Protein AF-A0A0Q7XAL4-F1 (afdb_monomer)

Nearest PDB structures (foldseek):
  3hg0-assembly1_A  TM=3.261E-01  e=3.995E+00  Lactococcus phage TP901-1
  4nox-assembly1_A  TM=1.633E-01  e=7.622E-01  Thermochaetoides thermophila DSM 1495
  3bga-assembly1_B  TM=1.755E-01  e=1.447E+00  Bacteroides thetaiotaomicron VPI-5482

Radius of gyration: 24.72 Å; Cα contacts (8 Å, |Δi|>4): 646; chains: 1; bounding box: 92×47×71 Å

Structure (mmCIF, N/CA/C/O backbone):
data_AF-A0A0Q7XAL4-F1
#
_entry.id   AF-A0A0Q7XAL4-F1
#
loop_
_atom_site.group_PDB
_atom_site.id
_atom_site.type_symbol
_atom_site.label_atom_id
_atom_site.label_alt_id
_atom_site.label_comp_id
_atom_site.label_asym_id
_atom_site.label_entity_id
_atom_site.label_seq_id
_atom_site.pdbx_PDB_ins_code
_atom_site.Cartn_x
_atom_site.Cartn_y
_atom_site.Cartn_z
_atom_site.occupancy
_atom_site.B_iso_or_equiv
_atom_site.auth_seq_id
_atom_site.auth_comp_id
_atom_site.auth_asym_id
_atom_site.auth_atom_id
_atom_site.pdbx_PDB_model_num
ATOM 1 N N . MET A 1 1 ? 72.149 -26.788 48.430 1.00 43.62 1 MET A N 1
ATOM 2 C CA . MET A 1 1 ? 71.610 -26.005 47.298 1.00 43.62 1 MET A CA 1
ATOM 3 C C . MET A 1 1 ? 70.826 -26.935 46.378 1.00 43.62 1 MET A C 1
ATOM 5 O O . MET A 1 1 ? 71.451 -27.643 45.603 1.00 43.62 1 MET A O 1
ATOM 9 N N . LYS A 1 2 ? 69.497 -27.007 46.534 1.00 36.81 2 LYS A N 1
ATOM 10 C CA . LYS A 1 2 ? 68.484 -27.277 45.489 1.00 36.81 2 LYS A CA 1
ATOM 11 C C . LYS A 1 2 ? 67.107 -27.397 46.156 1.00 36.81 2 LYS A C 1
ATOM 13 O O . LYS A 1 2 ? 66.972 -28.029 47.197 1.00 36.81 2 LYS A O 1
ATOM 18 N N . LEU A 1 3 ? 66.167 -26.661 45.575 1.00 36.72 3 LEU A N 1
ATOM 19 C CA . LEU A 1 3 ? 64.881 -26.218 46.106 1.00 36.72 3 LEU A CA 1
ATOM 20 C C . LEU A 1 3 ? 63.870 -27.356 46.308 1.00 36.72 3 LEU A C 1
ATOM 22 O O . LEU A 1 3 ? 63.653 -28.165 45.406 1.00 36.72 3 LEU A O 1
ATOM 26 N N . GLN A 1 4 ? 63.169 -27.313 47.443 1.00 38.47 4 GLN A N 1
ATOM 27 C CA . GLN A 1 4 ? 61.858 -27.936 47.631 1.00 38.47 4 GLN A CA 1
ATOM 28 C C . GLN A 1 4 ? 60.815 -27.146 46.823 1.00 38.47 4 GLN A C 1
ATOM 30 O O . GLN A 1 4 ? 60.719 -25.930 46.966 1.00 38.47 4 GLN A O 1
ATOM 35 N N . HIS A 1 5 ? 60.058 -27.831 45.964 1.00 39.53 5 HIS A N 1
ATOM 36 C CA . HIS A 1 5 ? 58.900 -27.260 45.276 1.00 39.53 5 HIS A CA 1
ATOM 37 C C . HIS A 1 5 ? 57.643 -27.582 46.084 1.00 39.53 5 HIS A C 1
ATOM 39 O O . HIS A 1 5 ? 57.147 -28.707 46.068 1.00 39.53 5 HIS A O 1
ATOM 45 N N . THR A 1 6 ? 57.150 -26.584 46.807 1.00 41.28 6 THR A N 1
ATOM 46 C CA . THR A 1 6 ? 55.853 -26.599 47.482 1.00 41.28 6 THR A CA 1
ATOM 47 C C . THR A 1 6 ? 54.778 -26.262 46.449 1.00 41.28 6 THR A C 1
ATOM 49 O O . THR A 1 6 ? 54.776 -25.166 45.891 1.00 41.28 6 THR A O 1
ATOM 52 N N . ALA A 1 7 ? 53.878 -27.201 46.164 1.00 38.31 7 ALA A N 1
ATOM 53 C CA . ALA A 1 7 ? 52.707 -26.952 45.331 1.00 38.31 7 ALA A CA 1
ATOM 54 C C . ALA A 1 7 ? 51.665 -26.163 46.142 1.00 38.31 7 ALA A C 1
ATOM 56 O O . ALA A 1 7 ? 51.159 -26.651 47.151 1.00 38.31 7 ALA A O 1
ATOM 57 N N . ILE A 1 8 ? 51.365 -24.937 45.713 1.00 39.50 8 ILE A N 1
ATOM 58 C CA . ILE A 1 8 ? 50.277 -24.114 46.252 1.00 39.50 8 ILE A CA 1
ATOM 59 C C . ILE A 1 8 ? 49.021 -24.431 45.437 1.00 39.50 8 ILE A C 1
ATOM 61 O O . ILE A 1 8 ? 48.963 -24.148 44.241 1.00 39.50 8 ILE A O 1
ATOM 65 N N . ALA A 1 9 ? 48.023 -25.035 46.082 1.00 35.62 9 ALA A N 1
ATOM 66 C CA . ALA A 1 9 ? 46.691 -25.212 45.519 1.00 35.62 9 ALA A CA 1
ATOM 67 C C . ALA A 1 9 ? 45.944 -23.870 45.563 1.00 35.62 9 ALA A C 1
ATOM 69 O O . ALA A 1 9 ? 45.677 -23.331 46.637 1.00 35.62 9 ALA A O 1
ATOM 70 N N . LEU A 1 10 ? 45.630 -23.321 44.389 1.00 33.94 10 LEU A N 1
ATOM 71 C CA . LEU A 1 10 ? 44.845 -22.100 44.234 1.00 33.94 10 LEU A CA 1
ATOM 72 C C . LEU A 1 10 ? 43.353 -22.474 44.251 1.00 33.94 10 LEU A C 1
ATOM 74 O O . LEU A 1 10 ? 42.848 -23.081 43.308 1.00 33.94 10 LEU A O 1
ATOM 78 N N . ALA A 1 11 ? 42.651 -22.144 45.334 1.00 37.81 11 ALA A N 1
ATOM 79 C CA . ALA A 1 11 ? 41.200 -22.280 45.413 1.00 37.81 11 ALA A CA 1
ATOM 80 C C . ALA A 1 11 ? 40.533 -21.133 44.632 1.00 37.81 11 ALA A C 1
ATOM 82 O O . ALA A 1 11 ? 40.596 -19.974 45.037 1.00 37.81 11 ALA A O 1
ATOM 83 N N . LEU A 1 12 ? 39.904 -21.458 43.501 1.00 36.62 12 LEU A N 1
ATOM 84 C CA . LEU A 1 12 ? 39.040 -20.552 42.742 1.00 36.62 12 LEU A CA 1
ATOM 85 C C . LEU A 1 12 ? 37.664 -20.480 43.424 1.00 36.62 12 LEU A C 1
ATOM 87 O O . LEU A 1 12 ? 36.881 -21.424 43.342 1.00 36.62 12 LEU A O 1
ATOM 91 N N . LEU A 1 13 ? 37.359 -19.361 44.091 1.00 39.84 13 LEU A N 1
ATOM 92 C CA . LEU A 1 13 ? 35.984 -19.015 44.459 1.00 39.84 13 LEU A CA 1
ATOM 93 C C . LEU A 1 13 ? 35.246 -18.534 43.201 1.00 39.84 13 LEU A C 1
ATOM 95 O O . LEU A 1 13 ? 35.499 -17.436 42.709 1.00 39.84 13 LEU A O 1
ATOM 99 N N . ALA A 1 14 ? 34.318 -19.342 42.694 1.00 42.97 14 ALA A N 1
ATOM 100 C CA . ALA A 1 14 ? 33.340 -18.903 41.706 1.00 42.97 14 ALA A CA 1
ATOM 101 C C . ALA A 1 14 ? 32.214 -18.141 42.425 1.00 42.97 14 ALA A C 1
ATOM 103 O O . ALA A 1 14 ? 31.396 -18.738 43.122 1.00 42.97 14 ALA A O 1
ATOM 104 N N . ALA A 1 15 ? 32.181 -16.816 42.279 1.00 43.00 15 ALA A N 1
ATOM 105 C CA . ALA A 1 15 ? 31.042 -16.007 42.693 1.00 43.00 15 ALA A CA 1
ATOM 106 C C . ALA A 1 15 ? 29.930 -16.138 41.641 1.00 43.00 15 ALA A C 1
ATOM 108 O O . ALA A 1 15 ? 30.079 -15.695 40.503 1.00 43.00 15 ALA A O 1
ATOM 109 N N . SER A 1 16 ? 28.816 -16.766 42.011 1.00 43.38 16 SER A N 1
ATOM 110 C CA . SER A 1 16 ? 27.605 -16.825 41.196 1.00 43.38 16 SER A CA 1
ATOM 111 C C . SER A 1 16 ? 26.916 -15.455 41.188 1.00 43.38 16 SER A C 1
ATOM 113 O O . SER A 1 16 ? 26.238 -15.100 42.152 1.00 43.38 16 SER A O 1
ATOM 115 N N . LEU A 1 17 ? 27.072 -14.681 40.110 1.00 37.38 17 LEU A N 1
ATOM 116 C CA . LEU A 1 17 ? 26.190 -13.545 39.838 1.00 37.38 17 LEU A CA 1
ATOM 117 C C . LEU A 1 17 ? 24.841 -14.078 39.342 1.00 37.38 17 LEU A C 1
ATOM 119 O O . LEU A 1 17 ? 24.715 -14.525 38.204 1.00 37.38 17 LEU A O 1
ATOM 123 N N . GLN A 1 18 ? 23.825 -14.020 40.200 1.00 40.66 18 GLN A N 1
ATOM 124 C CA . GLN A 1 18 ? 22.433 -14.120 39.776 1.00 40.66 18 GLN A CA 1
ATOM 125 C C . GLN A 1 18 ? 22.049 -12.811 39.082 1.00 40.66 18 GLN A C 1
ATOM 127 O O . GLN A 1 18 ? 21.708 -11.825 39.736 1.00 40.66 18 GLN A O 1
ATOM 132 N N . VAL A 1 19 ? 22.124 -12.797 37.752 1.00 38.09 19 VAL A N 1
ATOM 133 C CA . VAL A 1 19 ? 21.500 -11.751 36.936 1.00 38.09 19 VAL A CA 1
ATOM 134 C C . VAL A 1 19 ? 19.991 -11.941 37.057 1.00 38.09 19 VAL A C 1
ATOM 136 O O . VAL A 1 19 ? 19.419 -12.839 36.445 1.00 38.09 19 VAL A O 1
ATOM 139 N N . HIS A 1 20 ? 19.353 -11.134 37.901 1.00 40.56 20 HIS A N 1
ATOM 140 C CA . HIS A 1 20 ? 17.908 -10.971 37.860 1.00 40.56 20 HIS A CA 1
ATOM 141 C C . HIS A 1 20 ? 17.599 -10.187 36.586 1.00 40.56 20 HIS A C 1
ATOM 143 O O . HIS A 1 20 ? 18.008 -9.033 36.457 1.00 40.56 20 HIS A O 1
ATOM 149 N N . ALA A 1 21 ? 16.940 -10.838 35.628 1.00 41.12 21 ALA A N 1
ATOM 150 C CA . ALA A 1 21 ? 16.338 -10.151 34.500 1.00 41.12 21 ALA A CA 1
ATOM 151 C C . ALA A 1 21 ? 15.310 -9.164 35.066 1.00 41.12 21 ALA A C 1
ATOM 153 O O . ALA A 1 21 ? 14.296 -9.569 35.630 1.00 41.12 21 ALA A O 1
ATOM 154 N N . HIS A 1 22 ? 15.625 -7.876 34.986 1.00 36.59 22 HIS A N 1
ATOM 155 C CA . HIS A 1 22 ? 14.639 -6.824 35.146 1.00 36.59 22 HIS A CA 1
ATOM 156 C C . HIS A 1 22 ? 13.775 -6.890 33.881 1.00 36.59 22 HIS A C 1
ATOM 158 O O . HIS A 1 22 ? 14.204 -6.469 32.809 1.00 36.59 22 HIS A O 1
ATOM 164 N N . GLU A 1 23 ? 12.604 -7.520 33.977 1.00 45.66 23 GLU A N 1
ATOM 165 C CA . GLU A 1 23 ? 11.508 -7.210 33.064 1.00 45.66 23 GLU A CA 1
ATOM 166 C C . GLU A 1 23 ? 11.167 -5.744 33.329 1.00 45.66 23 GLU A C 1
ATOM 168 O O . GLU A 1 23 ? 10.576 -5.400 34.355 1.00 45.66 23 GLU A O 1
ATOM 173 N N . ASP A 1 24 ? 11.645 -4.857 32.460 1.00 42.69 24 ASP A N 1
ATOM 174 C CA . ASP A 1 24 ? 11.152 -3.492 32.411 1.00 42.69 24 ASP A CA 1
ATOM 175 C C . ASP A 1 24 ? 9.681 -3.569 31.986 1.00 42.69 24 ASP A C 1
ATOM 177 O O . ASP A 1 24 ? 9.349 -3.661 30.805 1.00 42.69 24 ASP A O 1
ATOM 181 N N . ASP A 1 25 ? 8.799 -3.586 32.986 1.00 40.88 25 ASP A N 1
ATOM 182 C CA . ASP A 1 25 ? 7.367 -3.319 32.873 1.00 40.88 25 ASP A CA 1
ATOM 183 C C . ASP A 1 25 ? 7.195 -1.864 32.380 1.00 40.88 2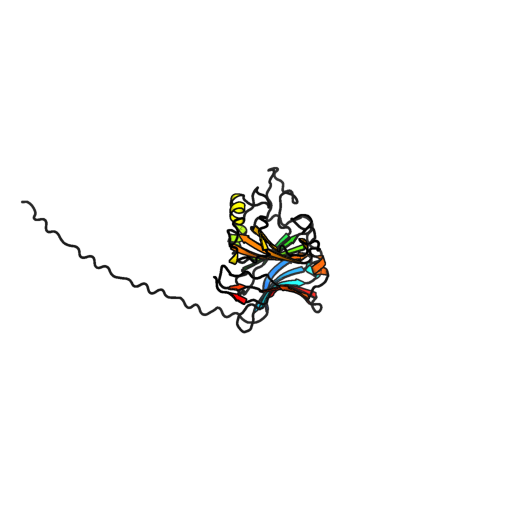5 ASP A C 1
ATOM 185 O O . ASP A 1 25 ? 6.843 -0.946 33.129 1.00 40.88 25 ASP A O 1
ATOM 189 N N . GLU A 1 26 ? 7.496 -1.607 31.102 1.00 42.47 26 GLU A N 1
ATOM 190 C CA . GLU A 1 26 ? 7.075 -0.374 30.449 1.00 42.47 26 GLU A CA 1
ATOM 191 C C . GLU A 1 26 ? 5.547 -0.348 30.478 1.00 42.47 26 GLU A C 1
ATOM 193 O O . GLU A 1 26 ? 4.860 -1.131 29.816 1.00 42.47 26 GLU A O 1
ATOM 198 N N . ALA A 1 27 ? 4.997 0.562 31.286 1.00 45.28 27 ALA A N 1
ATOM 199 C CA . ALA A 1 27 ? 3.565 0.793 31.329 1.00 45.28 27 ALA A CA 1
ATOM 200 C C . ALA A 1 27 ? 3.044 0.989 29.891 1.00 45.28 27 ALA A C 1
ATOM 202 O O . ALA A 1 27 ? 3.627 1.778 29.142 1.00 45.28 27 ALA A O 1
ATOM 203 N N . PRO A 1 28 ? 1.943 0.320 29.494 1.00 58.25 28 PRO A N 1
ATOM 204 C CA . PRO A 1 28 ? 1.467 0.365 28.119 1.00 58.25 28 PRO A CA 1
ATOM 205 C C . PRO A 1 28 ? 1.271 1.816 27.678 1.00 58.25 28 PRO A C 1
ATOM 207 O O . PRO A 1 28 ? 0.599 2.593 28.368 1.00 58.25 28 PRO A O 1
ATOM 210 N N . VAL A 1 29 ? 1.862 2.174 26.532 1.00 66.19 29 VAL A N 1
ATOM 211 C CA . VAL A 1 29 ? 1.775 3.519 25.951 1.00 66.19 29 VAL A CA 1
ATOM 212 C C . VAL A 1 29 ? 0.304 3.928 25.868 1.00 66.19 29 VAL A C 1
ATOM 214 O O . VAL A 1 29 ? -0.498 3.339 25.142 1.00 66.19 29 VAL A O 1
ATOM 217 N N . LYS A 1 30 ? -0.082 4.942 26.651 1.00 75.00 30 LYS A N 1
ATOM 218 C CA . LYS A 1 30 ? -1.459 5.447 26.673 1.00 75.00 30 LYS A CA 1
ATOM 219 C C . LYS A 1 30 ? -1.659 6.456 25.550 1.00 75.00 30 LYS A C 1
ATOM 221 O O . LYS A 1 30 ? -1.318 7.630 25.680 1.00 75.00 30 LYS A O 1
ATOM 226 N N . TYR A 1 31 ? -2.270 6.010 24.462 1.00 80.62 31 TYR A N 1
ATOM 227 C CA . TYR A 1 31 ? -2.644 6.882 23.354 1.00 80.62 31 TYR A CA 1
ATOM 228 C C . TYR A 1 31 ? -3.878 7.730 23.681 1.00 80.62 31 TYR A C 1
ATOM 230 O O . TYR A 1 31 ? -4.866 7.239 24.231 1.00 80.62 31 TYR A O 1
ATOM 238 N N . LYS A 1 32 ? -3.851 9.017 23.308 1.00 83.38 32 LYS A N 1
ATOM 239 C CA . LYS A 1 32 ? -5.019 9.898 23.458 1.00 83.38 32 LYS A CA 1
ATOM 240 C C . LYS A 1 32 ? -6.115 9.494 22.449 1.00 83.38 32 LYS A C 1
ATOM 242 O O . LYS A 1 32 ? -5.811 9.502 21.256 1.00 83.38 32 LYS A O 1
ATOM 247 N N . PRO A 1 33 ? -7.376 9.282 22.864 1.00 91.38 33 PRO A N 1
ATOM 248 C CA . PRO A 1 33 ? -8.473 8.888 21.970 1.00 91.38 33 PRO A CA 1
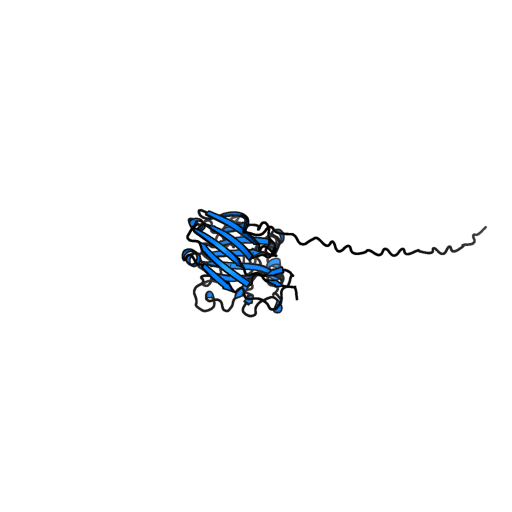ATOM 249 C C . PRO A 1 33 ? -8.850 9.937 20.914 1.00 91.38 33 PRO A C 1
ATOM 251 O O . PRO A 1 33 ? -8.672 11.140 21.122 1.00 91.38 33 PRO A O 1
ATOM 254 N N . GLY A 1 34 ? -9.453 9.490 19.814 1.00 93.75 34 GLY A N 1
ATOM 255 C CA . GLY A 1 34 ? -9.961 10.320 18.721 1.00 93.75 34 GLY A CA 1
ATOM 256 C C . GLY A 1 34 ? -9.123 10.233 17.446 1.00 93.75 34 GLY A C 1
ATOM 257 O O . GLY A 1 34 ? -8.241 9.386 17.325 1.00 93.75 34 GLY A O 1
ATOM 258 N N . MET A 1 35 ? -9.434 11.113 16.491 1.00 95.25 35 MET A N 1
ATOM 259 C CA . MET A 1 35 ? -8.717 11.209 15.219 1.00 95.25 35 MET A CA 1
ATOM 260 C C . MET A 1 35 ? -7.372 11.914 15.402 1.00 95.25 35 MET A C 1
ATOM 262 O O . MET A 1 35 ? -7.292 12.930 16.101 1.00 95.25 35 MET A O 1
ATOM 266 N N . ARG A 1 36 ? -6.324 11.378 14.784 1.00 95.38 36 ARG A N 1
ATOM 267 C CA . ARG A 1 36 ? -4.967 11.922 14.763 1.00 95.38 36 ARG A CA 1
ATOM 268 C C . ARG A 1 36 ? -4.433 11.858 13.347 1.00 95.38 36 ARG A C 1
ATOM 270 O O . ARG A 1 36 ? -4.708 10.887 12.653 1.00 95.38 36 ARG A O 1
ATOM 277 N N . TYR A 1 37 ? -3.695 12.882 12.953 1.00 96.56 37 TYR A N 1
ATOM 278 C CA . TYR A 1 37 ? -3.126 12.993 11.620 1.00 96.56 37 TYR A CA 1
ATOM 279 C C . TYR A 1 37 ? -1.609 12.924 11.720 1.00 96.56 37 TYR A C 1
ATOM 281 O O . TYR A 1 37 ? -1.031 13.564 12.598 1.00 96.56 37 TYR A O 1
ATOM 289 N N . GLY A 1 38 ? -1.012 12.140 10.829 1.00 96.25 38 GLY A N 1
ATOM 290 C CA . GLY A 1 38 ? 0.425 12.068 10.616 1.00 96.25 38 GLY A CA 1
ATOM 291 C C . GLY A 1 38 ? 0.833 12.880 9.390 1.00 96.25 38 GLY A C 1
ATOM 292 O O . GLY A 1 38 ? 0.303 13.967 9.133 1.00 96.25 38 GLY A O 1
ATOM 293 N N . ASP A 1 39 ? 1.763 12.331 8.617 1.00 97.88 39 ASP A N 1
ATOM 294 C CA . ASP A 1 39 ? 2.337 13.020 7.467 1.00 97.88 39 ASP A CA 1
ATOM 295 C C . ASP A 1 39 ? 1.327 13.286 6.354 1.00 97.88 39 ASP A C 1
ATOM 297 O O . ASP A 1 39 ? 0.286 12.637 6.220 1.00 97.88 39 ASP A O 1
ATOM 301 N N . SER A 1 40 ? 1.662 14.264 5.514 1.00 98.56 40 SER A N 1
ATOM 302 C CA . SER A 1 40 ? 0.899 14.595 4.316 1.00 98.56 40 SER A CA 1
ATOM 303 C C . SER A 1 40 ? 1.810 14.807 3.118 1.00 98.56 40 SER A C 1
ATOM 305 O O . SER A 1 40 ? 2.893 15.372 3.256 1.00 98.56 40 SER A O 1
ATOM 307 N N . ALA A 1 41 ? 1.338 14.440 1.929 1.00 98.56 41 ALA A N 1
ATOM 308 C CA . ALA A 1 41 ? 2.036 14.742 0.685 1.00 98.56 41 ALA A CA 1
ATOM 309 C C . ALA A 1 41 ? 1.068 15.029 -0.465 1.00 98.56 41 ALA A C 1
ATOM 311 O O . ALA A 1 41 ? -0.013 14.445 -0.560 1.00 98.56 41 ALA A O 1
ATOM 312 N N . SER A 1 42 ? 1.474 15.946 -1.343 1.00 98.38 42 SER A N 1
ATOM 313 C CA . SER A 1 42 ? 0.665 16.384 -2.479 1.00 98.38 42 SER A CA 1
ATOM 314 C C . SER A 1 42 ? 0.678 15.374 -3.625 1.00 98.38 42 SER A C 1
ATOM 316 O O . SER A 1 42 ? 1.725 14.808 -3.965 1.00 98.38 42 SER A O 1
ATOM 318 N N . MET A 1 43 ? -0.485 15.223 -4.252 1.00 97.94 43 MET A N 1
ATOM 319 C CA . MET A 1 43 ? -0.696 14.537 -5.523 1.00 97.94 43 MET A CA 1
ATOM 320 C C . MET A 1 43 ? -1.974 15.096 -6.161 1.00 97.94 43 MET A C 1
ATOM 322 O O . MET A 1 43 ? -2.923 15.439 -5.449 1.00 97.94 43 MET A O 1
ATOM 326 N N . GLY A 1 44 ? -1.982 15.245 -7.486 1.00 98.00 44 GLY A N 1
ATOM 327 C CA . GLY A 1 44 ? -3.069 15.933 -8.176 1.00 98.00 44 GLY A CA 1
ATOM 328 C C . GLY A 1 44 ? -3.261 17.370 -7.678 1.00 98.00 44 GLY A C 1
ATOM 329 O O . GLY A 1 44 ? -2.306 18.042 -7.281 1.00 98.00 44 GLY A O 1
ATOM 330 N N . ASN A 1 45 ? -4.511 17.828 -7.623 1.00 98.56 45 ASN A N 1
ATOM 331 C CA . ASN A 1 45 ? -4.887 19.131 -7.059 1.00 98.56 45 ASN A CA 1
ATOM 332 C C . ASN A 1 45 ? -5.134 19.082 -5.539 1.00 98.56 45 ASN A C 1
ATOM 334 O O . ASN A 1 45 ? -5.860 19.916 -4.988 1.00 98.56 45 ASN A O 1
ATOM 338 N N . GLY A 1 46 ? -4.592 18.086 -4.842 1.00 98.31 46 GLY A N 1
ATOM 339 C CA . GLY A 1 46 ? -4.818 17.899 -3.418 1.00 98.31 46 GLY A CA 1
ATOM 340 C C . GLY A 1 46 ? -3.631 17.259 -2.715 1.00 98.31 46 GLY A C 1
ATOM 341 O O . GLY A 1 46 ? -2.472 17.429 -3.099 1.00 98.31 46 GLY A O 1
ATOM 342 N N . ARG A 1 47 ? -3.925 16.573 -1.615 1.00 98.62 47 ARG A N 1
ATOM 343 C CA . ARG A 1 47 ? -2.941 15.839 -0.823 1.00 98.62 47 ARG A CA 1
ATOM 344 C C . ARG A 1 47 ? -3.590 14.658 -0.129 1.00 98.62 47 ARG A C 1
ATOM 346 O O . ARG A 1 47 ? -4.780 14.706 0.187 1.00 98.62 47 ARG A O 1
ATOM 353 N N . PHE A 1 48 ? -2.776 13.650 0.131 1.00 98.88 48 PHE A N 1
ATOM 354 C CA . PHE A 1 48 ? -3.083 12.588 1.073 1.00 98.88 48 PHE A CA 1
ATOM 355 C C . PHE A 1 48 ? -2.536 12.967 2.442 1.00 98.88 48 PHE A C 1
ATOM 357 O O . PHE A 1 48 ? -1.435 13.514 2.532 1.00 98.88 48 PHE A O 1
ATOM 364 N N . THR A 1 49 ? -3.291 12.656 3.489 1.00 98.75 49 THR A N 1
ATOM 365 C CA . THR A 1 49 ? -2.891 12.828 4.885 1.00 98.75 49 THR A CA 1
ATOM 366 C C . THR A 1 49 ? -3.105 11.507 5.613 1.00 98.75 49 THR A C 1
ATOM 368 O O . THR A 1 49 ? -4.231 11.011 5.678 1.00 98.75 49 THR A O 1
ATOM 371 N N . ALA A 1 50 ? -2.036 10.930 6.160 1.00 98.62 50 ALA A N 1
ATOM 372 C CA . ALA A 1 50 ? -2.122 9.733 6.986 1.00 98.62 50 ALA A CA 1
ATOM 373 C C . ALA A 1 50 ? -2.899 10.031 8.274 1.00 98.62 50 ALA A C 1
ATOM 375 O O . ALA A 1 50 ? -2.766 11.111 8.856 1.00 98.62 50 ALA A O 1
ATOM 376 N N . TYR A 1 51 ? -3.705 9.082 8.743 1.00 98.00 51 TYR A N 1
ATOM 377 C CA . TYR A 1 51 ? -4.449 9.234 9.986 1.00 98.00 51 TYR A CA 1
ATOM 378 C C . TYR A 1 51 ? -4.574 7.930 10.771 1.00 98.00 51 TYR A C 1
ATOM 380 O O . TYR A 1 51 ? -4.597 6.829 10.219 1.00 98.00 51 TYR A O 1
ATOM 388 N N . THR A 1 52 ? -4.757 8.098 12.077 1.00 97.75 52 THR A N 1
ATOM 389 C CA . THR A 1 52 ? -5.099 7.045 13.028 1.00 97.75 52 THR A CA 1
ATOM 390 C C . THR A 1 52 ? -6.308 7.497 13.840 1.00 97.75 52 THR A C 1
ATOM 392 O O . THR A 1 52 ? -6.311 8.575 14.439 1.00 97.75 52 THR A O 1
ATOM 395 N N . LYS A 1 53 ? -7.336 6.655 13.929 1.00 97.06 53 LYS A N 1
ATOM 396 C CA . LYS A 1 53 ? -8.448 6.817 14.867 1.00 97.06 53 LYS A CA 1
ATOM 397 C C . LYS A 1 53 ? -8.273 5.850 16.028 1.00 97.06 53 LYS A C 1
ATOM 399 O O . LYS A 1 53 ? -8.180 4.641 15.824 1.00 97.06 53 LYS A O 1
ATOM 404 N N . ILE A 1 54 ? -8.258 6.378 17.248 1.00 95.81 54 ILE A N 1
ATOM 405 C CA . ILE A 1 54 ? -7.980 5.603 18.462 1.00 95.81 54 ILE A CA 1
ATOM 406 C C . ILE A 1 54 ? -9.196 5.628 19.387 1.00 95.81 54 ILE A C 1
ATOM 408 O O . ILE A 1 54 ? -9.734 6.693 19.695 1.00 95.81 54 ILE A O 1
ATOM 412 N N . SER A 1 55 ? -9.616 4.456 19.856 1.00 93.50 55 SER A N 1
ATOM 413 C CA . SER A 1 55 ? -10.716 4.322 20.817 1.00 93.50 55 SER A CA 1
ATOM 414 C C . SER A 1 55 ? -10.356 4.899 22.198 1.00 93.50 55 SER A C 1
ATOM 416 O O . SER A 1 55 ? -9.175 5.026 22.535 1.00 93.50 55 SER A O 1
ATOM 418 N N . PRO A 1 56 ? -11.343 5.149 23.083 1.00 92.19 56 PRO A N 1
ATOM 419 C CA . PRO A 1 56 ? -11.098 5.500 24.486 1.00 92.19 56 PRO A CA 1
ATOM 420 C C . PRO A 1 56 ? -10.182 4.532 25.250 1.00 92.19 56 PRO A C 1
ATOM 422 O O . PRO A 1 56 ? -9.545 4.927 26.221 1.00 92.19 56 PRO A O 1
ATOM 425 N N . LYS A 1 57 ? -10.111 3.269 24.810 1.00 89.25 57 LYS A N 1
ATOM 426 C CA . LYS A 1 57 ? -9.294 2.208 25.417 1.00 89.25 57 LYS A CA 1
ATOM 427 C C . LYS A 1 57 ? -7.899 2.074 24.786 1.00 89.25 57 LYS A C 1
ATOM 429 O O . LYS A 1 57 ? -7.203 1.113 25.085 1.00 89.25 57 LYS A O 1
ATOM 434 N N . GLY A 1 58 ? -7.501 2.979 23.887 1.00 89.69 58 GLY A N 1
ATOM 435 C CA . GLY A 1 58 ? -6.189 2.945 23.225 1.00 89.69 58 GLY A CA 1
ATOM 436 C C . GLY A 1 58 ? -6.076 1.967 22.047 1.00 89.69 58 GLY A C 1
ATOM 437 O O . GLY A 1 58 ? -5.027 1.898 21.419 1.00 89.69 58 GLY A O 1
ATOM 438 N N . LYS A 1 59 ? -7.147 1.235 21.709 1.00 92.25 59 LYS A N 1
ATOM 439 C CA . LYS A 1 59 ? -7.203 0.336 20.543 1.00 92.25 59 LYS A CA 1
ATOM 440 C C . LYS A 1 59 ? -7.317 1.133 19.225 1.00 92.25 59 LYS A C 1
ATOM 442 O O . LYS A 1 59 ? -8.127 2.070 19.209 1.00 92.25 59 LYS A O 1
ATOM 447 N N . PRO A 1 60 ? -6.614 0.746 18.136 1.00 95.38 60 PRO A N 1
ATOM 448 C CA . PRO A 1 60 ? -6.857 1.291 16.798 1.00 95.38 60 PRO A CA 1
ATOM 449 C C . PRO A 1 60 ? -8.270 0.953 16.308 1.00 95.38 60 PRO A C 1
ATOM 451 O O . PRO A 1 60 ? -8.685 -0.206 16.303 1.00 95.38 60 PRO A O 1
ATOM 454 N N . GLU A 1 61 ? -9.019 1.972 15.899 1.00 96.19 61 GLU A N 1
ATOM 455 C CA . GLU A 1 61 ? -10.326 1.822 15.248 1.00 96.19 61 GLU A CA 1
ATOM 456 C C . GLU A 1 61 ? -10.215 1.918 13.728 1.00 96.19 61 GLU A C 1
ATOM 458 O O . GLU A 1 61 ? -10.889 1.164 13.031 1.00 96.19 61 GLU A O 1
ATOM 463 N N . ALA A 1 62 ? -9.367 2.825 13.235 1.00 97.69 62 ALA A N 1
ATOM 464 C CA . ALA A 1 62 ? -9.084 3.000 11.817 1.00 97.69 62 ALA A CA 1
ATOM 465 C C . ALA A 1 62 ? -7.648 3.500 11.620 1.00 97.69 62 ALA A C 1
ATOM 467 O O . ALA A 1 62 ? -7.191 4.346 12.391 1.00 97.69 62 ALA A O 1
ATOM 468 N N . ILE A 1 63 ? -6.957 3.001 10.598 1.00 98.50 63 ILE A N 1
ATOM 469 C CA . ILE A 1 63 ? -5.633 3.479 10.170 1.00 98.50 63 ILE A CA 1
ATOM 470 C C . ILE A 1 63 ? -5.665 3.584 8.654 1.00 98.50 63 ILE A C 1
ATOM 472 O O . ILE A 1 63 ? -6.038 2.622 7.983 1.00 98.50 63 ILE A O 1
ATOM 476 N N . GLY A 1 64 ? -5.344 4.755 8.114 1.00 98.38 64 GLY A N 1
ATOM 477 C CA . GLY A 1 64 ? -5.619 5.037 6.712 1.00 98.38 64 GLY A CA 1
ATOM 478 C C . GLY A 1 64 ? -5.098 6.371 6.223 1.00 98.38 64 GLY A C 1
ATOM 479 O O . GLY A 1 64 ? -4.300 7.035 6.882 1.00 98.38 64 GLY A O 1
ATOM 480 N N . VAL A 1 65 ? -5.599 6.773 5.062 1.00 98.75 65 VAL A N 1
ATOM 481 C CA . VAL A 1 65 ? -5.349 8.081 4.462 1.00 98.75 65 VAL A CA 1
ATOM 482 C C . VAL A 1 65 ? -6.652 8.805 4.188 1.00 98.75 65 VAL A C 1
ATOM 484 O O . VAL A 1 65 ? -7.635 8.208 3.752 1.00 98.75 65 VAL A O 1
ATOM 487 N N . GLU A 1 66 ? -6.654 10.104 4.462 1.00 98.75 66 GLU A N 1
ATOM 488 C CA . GLU A 1 66 ? -7.729 11.030 4.127 1.00 98.75 66 GLU A CA 1
ATOM 489 C C . GLU A 1 66 ? -7.265 11.954 3.000 1.00 98.75 66 GLU A C 1
ATOM 491 O O . GLU A 1 66 ? -6.119 12.411 2.993 1.00 98.75 66 GLU A O 1
ATOM 496 N N . PHE A 1 67 ? -8.147 12.229 2.041 1.00 98.88 67 PHE A N 1
ATOM 497 C CA . PHE A 1 67 ? -7.864 13.148 0.943 1.00 98.88 67 PHE A CA 1
ATOM 498 C C . PHE A 1 67 ? -9.143 13.786 0.398 1.00 98.88 67 PHE A C 1
ATOM 500 O O . PHE A 1 67 ? -10.215 13.189 0.412 1.00 98.88 67 PHE A O 1
ATOM 507 N N . HIS A 1 68 ? -9.044 15.022 -0.083 1.00 98.69 68 HIS A N 1
ATOM 508 C CA . HIS A 1 68 ? -10.160 15.718 -0.727 1.00 98.69 68 HIS A CA 1
ATOM 509 C C . HIS A 1 68 ? -10.378 15.198 -2.158 1.00 98.69 68 HIS A C 1
ATOM 511 O O . HIS A 1 68 ? -9.434 14.741 -2.798 1.00 98.69 68 HIS A O 1
ATOM 517 N N . GLU A 1 69 ? -11.591 15.317 -2.704 1.00 98.50 69 GLU A N 1
ATOM 518 C CA . GLU A 1 69 ? -11.910 14.862 -4.068 1.00 98.50 69 GLU A CA 1
ATOM 519 C C . GLU A 1 69 ? -11.022 15.479 -5.155 1.00 98.50 69 GLU A C 1
ATOM 521 O O . GLU A 1 69 ? -10.741 14.847 -6.170 1.00 98.50 69 GLU A O 1
ATOM 526 N N . SER A 1 70 ? -10.515 16.693 -4.923 1.00 98.50 70 SER A N 1
ATOM 527 C CA . SER A 1 70 ? -9.581 17.353 -5.841 1.00 98.50 70 SER A CA 1
ATOM 528 C C . SER A 1 70 ? -8.236 16.634 -5.955 1.00 98.50 70 SER A C 1
ATOM 530 O O . SER A 1 70 ? -7.545 16.826 -6.950 1.00 98.50 70 SER A O 1
ATOM 532 N N . THR A 1 71 ? -7.858 15.781 -4.997 1.00 98.75 71 THR A N 1
ATOM 533 C CA . THR A 1 71 ? -6.660 14.933 -5.111 1.00 98.75 71 THR A CA 1
ATOM 534 C C . THR A 1 71 ? -6.750 14.006 -6.329 1.00 98.75 71 THR A C 1
ATOM 536 O O . THR A 1 71 ? -5.724 13.705 -6.921 1.00 98.75 71 THR A O 1
ATOM 539 N N . LEU A 1 72 ? -7.958 13.627 -6.773 1.00 98.56 72 LEU A N 1
ATOM 540 C CA . LEU A 1 72 ? -8.181 12.781 -7.957 1.00 98.56 72 LEU A CA 1
ATOM 541 C C . LEU A 1 72 ? -8.152 13.552 -9.291 1.00 98.56 72 LEU A C 1
ATOM 543 O O . LEU A 1 72 ? -8.396 12.979 -10.353 1.00 98.56 72 LEU A O 1
ATOM 547 N N . GLN A 1 73 ? -7.892 14.860 -9.250 1.00 98.31 73 GLN A N 1
ATOM 548 C CA . GLN A 1 73 ? -7.839 15.735 -10.420 1.00 98.31 73 GLN A CA 1
ATOM 549 C C . GLN A 1 73 ? -6.396 16.113 -10.735 1.00 98.31 73 GLN A C 1
ATOM 551 O O . GLN A 1 73 ? -5.608 16.330 -9.818 1.00 98.31 73 GLN A O 1
ATOM 556 N N . ASN A 1 74 ? -6.080 16.272 -12.026 1.00 97.69 74 ASN A N 1
ATOM 557 C CA . ASN A 1 74 ? -4.742 16.653 -12.497 1.00 97.69 74 ASN A CA 1
ATOM 558 C C . ASN A 1 74 ? -3.636 15.730 -11.949 1.00 97.69 74 ASN A C 1
ATOM 560 O O . ASN A 1 74 ? -2.558 16.182 -11.561 1.00 97.69 74 ASN A O 1
ATOM 564 N N . LEU A 1 75 ? -3.951 14.435 -11.847 1.00 98.12 75 LEU A N 1
ATOM 565 C CA . LEU A 1 75 ? -2.991 13.423 -11.435 1.00 98.12 75 LEU A CA 1
ATOM 566 C C . LEU A 1 75 ? -1.838 13.357 -12.450 1.00 98.12 75 LEU A C 1
ATOM 568 O O . LEU A 1 75 ? -2.076 13.560 -13.644 1.00 98.12 75 LEU A O 1
ATOM 572 N N . PRO A 1 76 ? -0.603 13.087 -11.993 1.00 96.25 76 PRO A N 1
ATOM 573 C CA . PRO A 1 76 ? 0.529 12.902 -12.889 1.00 96.25 76 PRO A CA 1
ATOM 574 C C . PRO A 1 76 ? 0.254 11.818 -13.939 1.00 96.25 76 PRO A C 1
ATOM 576 O O . PRO A 1 76 ? -0.394 10.811 -13.651 1.00 96.25 76 PRO A O 1
ATOM 579 N N . HIS A 1 77 ? 0.730 12.051 -15.159 1.00 92.94 77 HIS A N 1
ATOM 580 C CA . HIS A 1 77 ? 0.578 11.122 -16.284 1.00 92.94 77 HIS A CA 1
ATOM 581 C C . HIS A 1 77 ? 1.891 10.934 -17.048 1.00 92.94 77 HIS A C 1
ATOM 583 O O . HIS A 1 77 ? 2.173 9.836 -17.505 1.00 92.94 77 HIS A O 1
ATOM 589 N N . HIS A 1 78 ? 2.684 12.003 -17.193 1.00 89.62 78 HIS A N 1
ATOM 590 C CA . HIS A 1 78 ? 4.059 11.953 -17.689 1.00 89.62 78 HIS A CA 1
ATOM 591 C C . HIS A 1 78 ? 4.969 12.846 -16.819 1.00 89.62 78 HIS A C 1
ATOM 593 O O . HIS A 1 78 ? 4.521 13.938 -16.443 1.00 89.62 78 HIS A O 1
ATOM 599 N N . PRO A 1 79 ? 6.224 12.442 -16.525 1.00 90.19 79 PRO A N 1
ATOM 600 C CA . PRO A 1 79 ? 6.798 11.100 -16.760 1.00 90.19 79 PRO A CA 1
ATOM 601 C C . PRO A 1 79 ? 5.936 10.001 -16.123 1.00 90.19 79 PRO A C 1
ATOM 603 O O . PRO A 1 79 ? 5.097 10.326 -15.291 1.00 90.19 79 PRO A O 1
ATOM 606 N N . LEU A 1 80 ? 6.056 8.742 -16.560 1.00 90.00 80 LEU A N 1
ATOM 607 C CA . LEU A 1 80 ? 5.158 7.663 -16.093 1.00 90.00 80 LEU A CA 1
ATOM 608 C C . LEU A 1 80 ? 5.340 7.337 -14.602 1.00 90.00 80 LEU A C 1
ATOM 610 O O . LEU A 1 80 ? 4.503 6.671 -13.996 1.00 90.00 80 LEU A O 1
ATOM 614 N N . ASN A 1 81 ? 6.455 7.778 -14.024 1.00 93.12 81 ASN A N 1
ATOM 615 C CA . ASN A 1 81 ? 6.869 7.457 -12.673 1.00 93.12 81 ASN A CA 1
ATOM 616 C C . ASN A 1 81 ? 7.721 8.590 -12.062 1.00 93.12 81 ASN A C 1
ATOM 618 O O . ASN A 1 81 ? 8.088 9.556 -12.731 1.00 93.12 81 ASN A O 1
ATOM 622 N N . ASP A 1 82 ? 8.037 8.478 -10.768 1.00 93.81 82 ASP A N 1
ATOM 623 C CA . ASP A 1 82 ? 8.851 9.465 -10.031 1.00 93.81 82 ASP A CA 1
ATOM 624 C C . ASP A 1 82 ? 10.379 9.209 -10.085 1.00 93.81 82 ASP A C 1
ATOM 626 O O . ASP A 1 82 ? 11.135 9.846 -9.347 1.00 93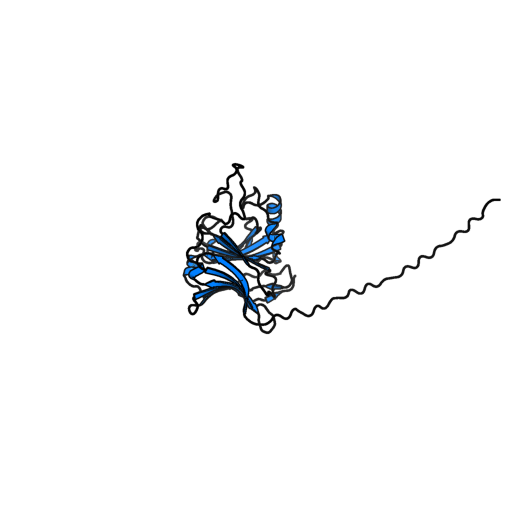.81 82 ASP A O 1
ATOM 630 N N . GLY A 1 83 ? 10.855 8.242 -10.873 1.00 93.06 83 GLY A N 1
ATOM 631 C CA . GLY A 1 83 ? 12.278 7.895 -10.994 1.00 93.06 83 GLY A CA 1
ATOM 632 C C . GLY A 1 83 ? 12.861 7.093 -9.821 1.00 93.06 83 GLY A C 1
ATOM 633 O O . GLY A 1 83 ? 14.073 6.908 -9.737 1.00 93.06 83 GLY A O 1
ATOM 634 N N . LYS A 1 84 ? 12.034 6.647 -8.865 1.00 92.06 84 LYS A N 1
ATOM 635 C CA . LYS A 1 84 ? 12.506 6.028 -7.605 1.00 92.06 84 LYS A CA 1
ATOM 636 C C . LYS A 1 84 ? 12.890 4.557 -7.732 1.00 92.06 84 LYS A C 1
ATOM 638 O O . LYS A 1 84 ? 13.590 4.035 -6.870 1.00 92.06 84 LYS A O 1
ATOM 643 N N . THR A 1 85 ? 12.375 3.897 -8.753 1.00 92.94 85 THR A N 1
ATOM 644 C CA . THR A 1 85 ? 12.457 2.449 -8.976 1.00 92.94 85 THR A CA 1
ATOM 645 C C . THR A 1 85 ? 12.744 2.213 -10.450 1.00 92.94 85 THR A C 1
ATOM 647 O O . THR A 1 85 ? 12.034 1.474 -11.125 1.00 92.94 85 THR A O 1
ATOM 650 N N . CYS A 1 86 ? 13.781 2.899 -10.934 1.00 94.88 86 CYS A N 1
ATOM 651 C CA . CYS A 1 86 ? 14.264 2.804 -12.302 1.00 94.88 86 CYS A CA 1
ATOM 652 C C . CYS A 1 86 ? 15.691 2.264 -12.353 1.00 94.88 86 CYS A C 1
ATOM 654 O O . CYS A 1 86 ? 16.472 2.449 -11.411 1.00 94.88 86 CYS A O 1
ATOM 656 N N . LEU A 1 87 ? 16.026 1.604 -13.454 1.00 95.00 87 LEU A N 1
ATOM 657 C CA . LEU A 1 87 ? 17.356 1.079 -13.723 1.00 95.00 87 LEU A CA 1
ATOM 658 C C . LEU A 1 87 ? 17.580 1.025 -15.232 1.00 95.00 87 LEU A C 1
ATOM 660 O O . LEU A 1 87 ? 16.851 0.309 -15.903 1.00 95.00 87 LEU A O 1
ATOM 664 N N . ASP A 1 88 ? 18.618 1.704 -15.719 1.00 94.06 88 ASP A N 1
ATOM 665 C CA . ASP A 1 88 ? 19.103 1.554 -17.097 1.00 94.06 88 ASP A CA 1
ATOM 666 C C . ASP A 1 88 ? 19.538 0.090 -17.296 1.00 94.06 88 ASP A C 1
ATOM 668 O O . ASP A 1 88 ? 20.535 -0.365 -16.722 1.00 94.06 88 ASP A O 1
ATOM 672 N N . LEU A 1 89 ? 18.714 -0.683 -18.005 1.00 92.00 89 LEU A N 1
ATOM 673 C CA . LEU A 1 89 ? 18.889 -2.118 -18.219 1.00 92.00 89 LEU A CA 1
ATOM 674 C C . LEU A 1 89 ? 19.781 -2.397 -19.425 1.00 92.00 89 LEU A C 1
ATOM 676 O O . LEU A 1 89 ? 20.399 -3.466 -19.498 1.00 92.00 89 LEU A O 1
ATOM 680 N N . ASN A 1 90 ? 19.796 -1.481 -20.392 1.00 92.50 90 ASN A N 1
ATOM 681 C CA . ASN A 1 90 ? 20.502 -1.646 -21.657 1.00 92.50 90 ASN A CA 1
ATOM 682 C C . ASN A 1 90 ? 21.876 -0.937 -21.679 1.00 92.50 90 ASN A C 1
ATOM 684 O O . ASN A 1 90 ? 22.658 -1.164 -22.609 1.00 92.50 90 ASN A O 1
ATOM 688 N N . ASN A 1 91 ? 22.195 -0.184 -20.622 1.00 91.75 91 ASN A N 1
ATOM 689 C CA . ASN A 1 91 ? 23.402 0.610 -20.421 1.00 91.75 91 ASN A CA 1
ATOM 690 C C . ASN A 1 91 ? 23.625 1.666 -21.523 1.00 91.75 91 ASN A C 1
ATOM 692 O O . ASN A 1 91 ? 24.758 1.829 -21.995 1.00 91.75 91 ASN A O 1
ATOM 696 N N . ASP A 1 92 ? 22.571 2.356 -21.966 1.00 95.44 92 ASP A N 1
ATOM 697 C CA . ASP A 1 92 ? 22.650 3.433 -22.964 1.00 95.44 92 ASP A CA 1
ATOM 698 C C . ASP A 1 92 ? 22.710 4.853 -22.366 1.00 95.44 92 ASP A C 1
ATOM 700 O O . ASP A 1 92 ? 22.680 5.842 -23.114 1.00 95.44 92 ASP A O 1
ATOM 704 N N . ASP A 1 93 ? 22.862 4.950 -21.039 1.00 93.00 93 ASP A N 1
ATOM 705 C CA . ASP A 1 93 ? 22.888 6.180 -20.240 1.00 93.00 93 ASP A CA 1
ATOM 706 C C . ASP A 1 93 ? 21.566 6.976 -20.298 1.00 93.00 93 ASP A 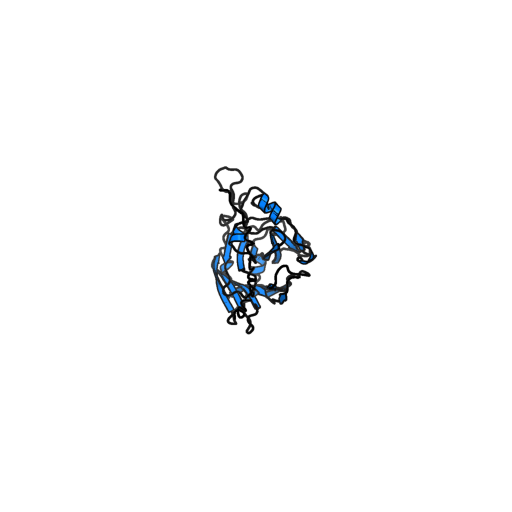C 1
ATOM 708 O O . ASP A 1 93 ? 21.534 8.187 -20.025 1.00 93.00 93 ASP A O 1
ATOM 712 N N . LYS A 1 94 ? 20.456 6.320 -20.651 1.00 92.50 94 LYS A N 1
ATOM 713 C CA . LYS A 1 94 ? 19.100 6.871 -20.592 1.00 92.50 94 LYS A CA 1
ATOM 714 C C . LYS A 1 94 ? 18.205 5.929 -19.798 1.00 92.50 94 LYS A C 1
ATOM 716 O O . LYS A 1 94 ? 18.508 4.765 -19.613 1.00 92.50 94 LYS A O 1
ATOM 721 N N . ILE A 1 95 ? 17.117 6.488 -19.277 1.00 92.38 95 ILE A N 1
ATOM 722 C CA . ILE A 1 95 ? 16.056 5.713 -18.640 1.00 92.38 95 ILE A CA 1
ATOM 723 C C . ILE A 1 95 ? 14.858 5.742 -19.574 1.00 92.38 95 ILE A C 1
ATOM 725 O O . ILE A 1 95 ? 14.353 6.823 -19.898 1.00 92.38 95 ILE A O 1
ATOM 729 N N . ASP A 1 96 ? 14.417 4.566 -19.998 1.00 90.56 96 ASP A N 1
ATOM 730 C CA . ASP A 1 96 ? 13.110 4.388 -20.611 1.00 90.56 96 ASP A CA 1
ATOM 731 C C . ASP A 1 96 ? 12.034 4.286 -19.517 1.00 90.56 96 ASP A C 1
ATOM 733 O O . ASP A 1 96 ? 11.930 3.294 -18.797 1.00 90.56 96 ASP A O 1
ATOM 737 N N . ASP A 1 97 ? 11.202 5.321 -19.382 1.00 85.81 97 ASP A N 1
ATOM 738 C CA . ASP A 1 97 ? 10.154 5.379 -18.354 1.00 85.81 97 ASP A CA 1
ATOM 739 C C . ASP A 1 97 ? 9.150 4.210 -18.409 1.00 85.81 97 ASP A C 1
ATOM 741 O O . ASP A 1 97 ? 8.447 3.985 -17.419 1.00 85.81 97 ASP A O 1
ATOM 745 N N . HIS A 1 98 ? 9.030 3.524 -19.551 1.00 83.62 98 HIS A N 1
ATOM 746 C CA . HIS A 1 98 ? 8.113 2.406 -19.756 1.00 83.62 98 HIS A CA 1
ATOM 747 C C . HIS A 1 98 ? 8.771 1.061 -19.435 1.00 83.62 98 HIS A C 1
ATOM 749 O O . HIS A 1 98 ? 8.191 0.254 -18.711 1.00 83.62 98 HIS A O 1
ATOM 755 N N . ASP A 1 99 ? 9.975 0.820 -19.956 1.00 85.25 99 ASP A N 1
ATOM 756 C CA . ASP A 1 99 ? 10.629 -0.493 -19.860 1.00 85.25 99 ASP A CA 1
ATOM 757 C C . ASP A 1 99 ? 11.602 -0.608 -18.672 1.00 85.25 99 ASP A C 1
ATOM 759 O O . ASP A 1 99 ? 11.914 -1.709 -18.213 1.00 85.25 99 ASP A O 1
ATOM 763 N N . GLU A 1 100 ? 12.070 0.524 -18.149 1.00 92.38 100 GLU A N 1
ATOM 764 C CA . GLU A 1 100 ? 13.162 0.608 -17.174 1.00 92.38 100 GLU A CA 1
ATOM 765 C C . GLU A 1 100 ? 12.738 1.241 -15.850 1.00 92.38 100 GLU A C 1
ATOM 767 O O . GLU A 1 100 ? 13.587 1.568 -15.019 1.00 92.38 100 GLU A O 1
ATOM 772 N N . CYS A 1 101 ? 11.430 1.350 -15.609 1.00 92.94 101 CYS A N 1
ATOM 773 C CA . CYS A 1 101 ? 10.856 1.817 -14.353 1.00 92.94 101 CYS A CA 1
ATOM 774 C C . CYS A 1 101 ? 9.636 0.993 -13.915 1.00 92.94 101 CYS A C 1
ATOM 776 O O . CYS A 1 101 ? 8.877 0.487 -14.734 1.00 92.94 101 CYS A O 1
ATOM 778 N N . VAL A 1 102 ? 9.408 0.900 -12.602 1.00 90.25 102 VAL A N 1
ATOM 779 C CA . VAL A 1 102 ? 8.198 0.297 -12.001 1.00 90.25 102 VAL A CA 1
ATOM 780 C C . VAL A 1 102 ? 7.632 1.186 -10.890 1.00 90.25 102 VAL A C 1
ATOM 782 O O . VAL A 1 102 ? 8.358 2.017 -10.347 1.00 90.25 102 VAL A O 1
ATOM 785 N N . GLY A 1 103 ? 6.367 0.999 -10.503 1.00 85.38 103 GLY A N 1
ATOM 786 C CA . GLY A 1 103 ? 5.779 1.605 -9.297 1.00 85.38 103 GLY A CA 1
ATOM 787 C C . GLY A 1 103 ? 5.326 3.068 -9.423 1.00 85.38 103 GLY A C 1
ATOM 788 O O . GLY A 1 103 ? 5.207 3.746 -8.396 1.00 85.38 103 GLY A O 1
ATOM 789 N N . GLY A 1 104 ? 5.126 3.567 -10.647 1.00 93.75 104 GLY A N 1
ATOM 790 C CA . GLY A 1 104 ? 4.417 4.820 -10.919 1.00 93.75 104 GLY A CA 1
ATOM 791 C C . GLY A 1 104 ? 4.848 6.031 -10.079 1.00 93.75 104 GLY A C 1
ATOM 792 O O . GLY A 1 104 ? 6.035 6.282 -9.819 1.00 93.75 104 GLY A O 1
ATOM 793 N N . HIS A 1 105 ? 3.865 6.828 -9.656 1.00 97.06 105 HIS A N 1
ATOM 794 C CA . HIS A 1 105 ? 4.087 7.990 -8.791 1.00 97.06 105 HIS A CA 1
ATOM 795 C C . HIS A 1 105 ? 3.771 7.655 -7.340 1.00 97.06 105 HIS A C 1
ATOM 797 O O . HIS A 1 105 ? 2.628 7.359 -7.010 1.00 97.06 105 HIS A O 1
ATOM 803 N N . SER A 1 106 ? 4.745 7.778 -6.439 1.00 97.12 106 SER A N 1
ATOM 804 C CA . SER A 1 106 ? 4.604 7.271 -5.070 1.00 97.12 106 SER A CA 1
ATOM 805 C C . SER A 1 106 ? 4.752 8.339 -3.989 1.00 97.12 106 SER A C 1
ATOM 807 O O . SER A 1 106 ? 5.602 9.234 -4.064 1.00 97.12 106 SER A O 1
ATOM 809 N N . ARG A 1 107 ? 3.970 8.244 -2.913 1.00 97.88 107 ARG A N 1
ATOM 810 C CA . ARG A 1 107 ? 4.132 9.058 -1.694 1.00 97.88 107 ARG A CA 1
ATOM 811 C C . ARG A 1 107 ? 4.151 8.153 -0.473 1.00 97.88 107 ARG A C 1
ATOM 813 O O . ARG A 1 107 ? 3.183 7.445 -0.238 1.00 97.88 107 ARG A O 1
ATOM 820 N N . THR A 1 108 ? 5.227 8.207 0.309 1.00 98.00 108 THR A N 1
ATOM 821 C CA . THR A 1 108 ? 5.310 7.505 1.597 1.00 98.00 108 THR A CA 1
ATOM 822 C C . THR A 1 108 ? 4.961 8.470 2.720 1.00 98.00 108 THR A C 1
ATOM 824 O O . THR A 1 108 ? 5.558 9.542 2.809 1.00 98.00 108 THR A O 1
ATOM 827 N N . LEU A 1 109 ? 3.998 8.091 3.555 1.00 98.50 109 LEU A N 1
ATOM 828 C CA . LEU A 1 109 ? 3.521 8.842 4.711 1.00 98.50 109 LEU A CA 1
ATOM 829 C C . LEU A 1 109 ? 3.656 7.988 5.973 1.00 98.50 109 LEU A C 1
ATOM 831 O O . LEU A 1 109 ? 3.481 6.768 5.931 1.00 98.50 109 LEU A O 1
ATOM 835 N N . TYR A 1 110 ? 3.911 8.638 7.103 1.00 97.56 110 TYR A N 1
ATOM 836 C CA . TYR A 1 110 ? 4.022 7.990 8.403 1.00 97.56 110 TYR A CA 1
ATOM 837 C C . TYR A 1 110 ? 2.849 8.365 9.314 1.00 97.56 110 TYR A C 1
ATOM 839 O O . TYR A 1 110 ? 2.324 9.482 9.275 1.00 97.56 110 TYR A O 1
ATOM 847 N N . PHE A 1 111 ? 2.419 7.406 10.132 1.00 95.94 111 PHE A N 1
ATOM 848 C CA . PHE A 1 111 ? 1.325 7.578 11.086 1.00 95.94 111 PHE A CA 1
ATOM 849 C C . PHE A 1 111 ? 1.849 8.118 12.420 1.00 95.94 111 PHE A C 1
ATOM 851 O O . PHE A 1 111 ? 2.792 7.557 12.976 1.00 95.94 111 PHE A O 1
ATOM 858 N N . ASP A 1 112 ? 1.189 9.131 12.987 1.00 90.25 112 ASP A N 1
ATOM 859 C CA . ASP A 1 112 ? 1.503 9.632 14.329 1.00 90.25 112 ASP A CA 1
ATOM 860 C C . ASP A 1 112 ? 0.230 10.036 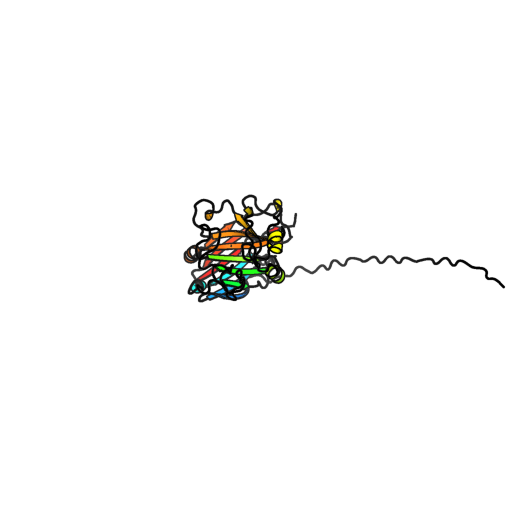15.108 1.00 90.25 112 ASP A C 1
ATOM 862 O O . ASP A 1 112 ? -0.541 10.885 14.648 1.00 90.25 112 ASP A O 1
ATOM 866 N N . PRO A 1 113 ? -0.048 9.445 16.287 1.00 86.62 113 PRO A N 1
ATOM 867 C CA . PRO A 1 113 ? 0.544 8.227 16.825 1.00 86.62 113 PRO A CA 1
ATOM 868 C C . PRO A 1 113 ? -0.058 6.980 16.161 1.00 86.62 113 PRO A C 1
ATOM 870 O O . PRO A 1 113 ? -1.144 7.021 15.576 1.00 86.62 113 PRO A O 1
ATOM 873 N N . ASN A 1 114 ? 0.604 5.835 16.318 1.00 84.75 114 ASN A N 1
ATOM 874 C CA . ASN A 1 114 ? 0.141 4.566 15.770 1.00 84.75 114 ASN A CA 1
ATOM 875 C C . ASN A 1 114 ? 0.224 3.427 16.801 1.00 84.75 114 ASN A C 1
ATOM 877 O O . ASN A 1 1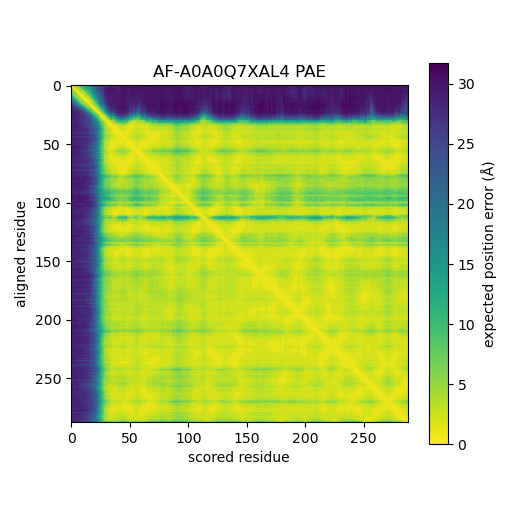14 ? 1.322 2.989 17.136 1.00 84.75 114 ASN A O 1
ATOM 881 N N . PRO A 1 115 ? -0.922 2.934 17.304 1.00 85.50 115 PRO A N 1
ATOM 882 C CA . PRO A 1 115 ? -0.980 1.831 18.260 1.00 85.50 115 PRO A CA 1
ATOM 883 C C . PRO A 1 115 ? -0.954 0.438 17.595 1.00 85.50 115 PRO A C 1
ATOM 885 O O . PRO A 1 115 ? -1.292 -0.548 18.249 1.00 85.50 115 PRO A O 1
ATOM 888 N N . SER A 1 116 ? -0.639 0.340 16.298 1.00 90.44 116 SER A N 1
ATOM 889 C CA . SER A 1 116 ? -0.616 -0.915 15.531 1.00 90.44 116 SER A CA 1
ATOM 890 C C . SER A 1 116 ? 0.781 -1.249 14.994 1.00 90.44 116 SER A C 1
ATOM 892 O O . SER A 1 116 ? 1.734 -0.497 15.173 1.00 90.44 116 SER A O 1
ATOM 894 N N . GLN A 1 117 ? 0.887 -2.375 14.287 1.00 93.69 117 GLN A N 1
ATOM 895 C CA . GLN A 1 117 ? 2.100 -2.791 13.576 1.00 93.69 117 GLN A CA 1
ATOM 896 C C . GLN A 1 117 ? 2.329 -2.081 12.226 1.00 93.69 117 GLN A C 1
ATOM 898 O O . GLN A 1 117 ? 3.391 -2.257 11.637 1.00 93.69 117 GLN A O 1
ATOM 903 N N . LEU A 1 118 ? 1.360 -1.312 11.713 1.00 95.56 118 LEU A N 1
ATOM 904 C CA . LEU A 1 118 ? 1.445 -0.651 10.402 1.00 95.56 118 LEU A CA 1
ATOM 905 C C . LEU A 1 118 ? 2.322 0.600 10.485 1.00 95.56 118 LEU A C 1
ATOM 907 O O . LEU A 1 118 ? 1.870 1.616 10.987 1.00 95.56 118 LEU A O 1
ATOM 911 N N . LYS A 1 119 ? 3.567 0.567 10.027 1.00 94.81 119 LYS A N 1
ATOM 912 C CA . LYS A 1 119 ? 4.545 1.640 10.263 1.00 94.81 119 LYS A CA 1
ATOM 913 C C . LYS A 1 119 ? 4.371 2.843 9.341 1.00 94.81 119 LYS A C 1
ATOM 915 O O . LYS A 1 119 ? 4.522 3.979 9.787 1.00 94.81 119 LYS A O 1
ATOM 920 N N . SER A 1 120 ? 4.054 2.599 8.078 1.00 97.81 120 SER A N 1
ATOM 921 C CA . SER A 1 120 ? 3.901 3.632 7.055 1.00 97.81 120 SER A CA 1
ATOM 922 C C . SER A 1 120 ? 2.897 3.193 5.999 1.00 97.81 120 SER A C 1
ATOM 924 O O . SER A 1 120 ? 2.500 2.027 5.940 1.00 97.81 120 SER A O 1
ATOM 926 N N . ILE A 1 121 ? 2.490 4.145 5.169 1.00 98.56 121 ILE A N 1
ATOM 927 C CA . ILE A 1 121 ? 1.753 3.880 3.943 1.00 98.56 121 ILE A CA 1
ATOM 928 C C . ILE A 1 121 ? 2.515 4.460 2.758 1.00 98.56 121 ILE A C 1
ATOM 930 O O . ILE A 1 121 ? 2.890 5.631 2.791 1.00 98.56 121 ILE A O 1
ATOM 934 N N . THR A 1 122 ? 2.723 3.667 1.711 1.00 98.50 122 THR A N 1
ATOM 935 C CA . THR A 1 122 ? 3.125 4.172 0.396 1.00 98.50 122 THR A CA 1
ATOM 936 C C . THR A 1 122 ? 1.928 4.111 -0.535 1.00 98.50 122 THR A C 1
ATOM 938 O O . THR A 1 122 ? 1.309 3.067 -0.689 1.00 98.50 122 THR A O 1
ATOM 941 N N . ILE A 1 123 ? 1.586 5.254 -1.114 1.00 98.69 123 ILE A N 1
ATOM 942 C CA . ILE A 1 123 ? 0.483 5.400 -2.060 1.00 98.69 123 ILE A CA 1
ATOM 943 C C . ILE A 1 123 ? 1.102 5.505 -3.440 1.00 98.69 123 ILE A C 1
ATOM 945 O O . ILE A 1 123 ? 1.808 6.489 -3.686 1.00 98.69 123 ILE A O 1
ATOM 949 N N . ASN A 1 124 ? 0.849 4.530 -4.303 1.00 98.31 124 ASN A N 1
ATOM 950 C CA . ASN A 1 124 ? 1.258 4.556 -5.700 1.00 98.31 124 ASN A CA 1
ATOM 951 C C . ASN A 1 124 ? 0.073 5.001 -6.556 1.00 98.31 124 ASN A C 1
ATOM 953 O O . ASN A 1 124 ? -1.062 4.617 -6.292 1.00 98.31 124 ASN A O 1
ATOM 957 N N . TRP A 1 125 ? 0.328 5.865 -7.532 1.00 98.50 125 TRP A N 1
ATOM 958 C CA . TRP A 1 125 ? -0.604 6.198 -8.599 1.00 98.50 125 TRP A CA 1
ATOM 959 C C . TRP A 1 125 ? -0.070 5.620 -9.902 1.00 98.50 125 TRP A C 1
ATOM 961 O O . TRP A 1 125 ? 1.002 6.020 -10.367 1.00 98.50 125 TRP A O 1
ATOM 971 N N . GLU A 1 126 ? -0.855 4.719 -10.477 1.00 96.94 126 GLU A N 1
ATOM 972 C CA . GLU A 1 126 ? -0.497 3.900 -11.627 1.00 96.94 126 GLU A CA 1
ATOM 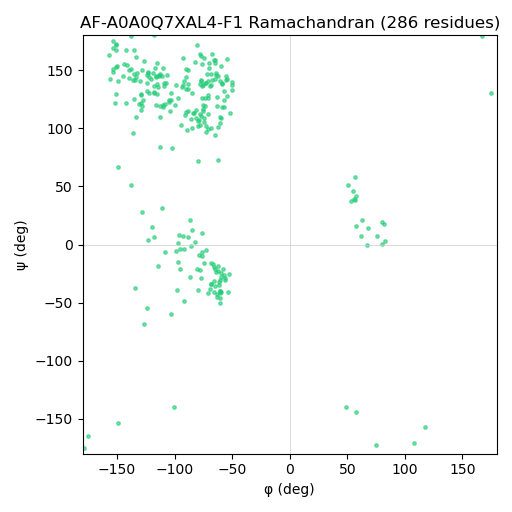973 C C . GLU A 1 126 ? -1.369 4.339 -12.802 1.00 96.94 126 GLU A C 1
ATOM 975 O O . GLU A 1 126 ? -2.445 3.799 -13.059 1.00 96.94 126 GLU A O 1
ATOM 980 N N . ALA A 1 127 ? -0.930 5.402 -13.488 1.00 95.75 127 ALA A N 1
ATOM 981 C CA . ALA A 1 127 ? -1.732 6.128 -14.479 1.00 95.75 127 ALA A CA 1
ATOM 982 C C . ALA A 1 127 ? -2.196 5.267 -15.666 1.00 95.75 127 ALA A C 1
ATOM 984 O O . ALA A 1 127 ? -3.204 5.589 -16.290 1.00 95.75 127 ALA A O 1
ATOM 985 N N . HIS A 1 128 ? -1.471 4.188 -15.962 1.00 92.12 128 HIS A N 1
ATOM 986 C CA . HIS A 1 128 ? -1.746 3.260 -17.063 1.00 92.12 128 HIS A CA 1
ATOM 987 C C . HIS A 1 128 ? -2.049 1.842 -16.569 1.00 92.12 128 HIS A C 1
ATOM 989 O O . HIS A 1 128 ? -2.199 0.931 -17.378 1.00 92.12 128 HIS A O 1
ATOM 995 N N . GLY A 1 129 ? -2.151 1.661 -15.251 1.00 93.69 129 GLY A N 1
ATOM 996 C CA . GLY A 1 129 ? -2.183 0.343 -14.647 1.00 93.69 129 GLY A CA 1
ATOM 997 C C . GLY A 1 129 ? -0.821 -0.350 -14.625 1.00 93.69 129 GLY A C 1
ATOM 998 O O . GLY A 1 129 ? 0.204 0.247 -14.954 1.00 93.69 129 GLY A O 1
ATOM 999 N N . HIS A 1 130 ? -0.825 -1.617 -14.227 1.00 93.00 130 HIS A N 1
ATOM 1000 C CA . HIS A 1 130 ? 0.353 -2.475 -14.239 1.00 93.00 130 HIS A CA 1
ATOM 1001 C C . HIS A 1 130 ? -0.047 -3.948 -14.366 1.00 93.00 130 HIS A C 1
ATOM 1003 O O . HIS A 1 130 ? -1.220 -4.307 -14.341 1.00 93.00 130 HIS A O 1
ATOM 1009 N N . VAL A 1 131 ? 0.951 -4.818 -14.495 1.00 90.62 131 VAL A N 1
ATOM 1010 C CA . VAL A 1 131 ? 0.753 -6.267 -14.608 1.00 90.62 131 VAL A CA 1
ATOM 1011 C C . VAL A 1 131 ? 0.028 -6.858 -13.379 1.00 90.62 131 VAL A C 1
ATOM 1013 O O . VAL A 1 131 ? 0.194 -6.342 -12.274 1.00 90.62 131 VAL A O 1
ATOM 1016 N N . PRO A 1 132 ? -0.696 -7.985 -13.501 1.00 91.69 132 PRO A N 1
ATOM 1017 C CA . PRO A 1 132 ? -0.835 -8.812 -14.698 1.00 91.69 132 PRO A CA 1
ATOM 1018 C C . PRO A 1 132 ? -1.665 -8.145 -15.794 1.00 91.69 132 PRO A C 1
ATOM 1020 O O . PRO A 1 132 ? -2.698 -7.541 -15.506 1.00 91.69 132 PRO A O 1
ATOM 1023 N N . ASP A 1 133 ? -1.225 -8.318 -17.040 1.00 87.06 133 ASP A N 1
ATOM 1024 C CA . ASP A 1 133 ? -1.945 -7.844 -18.220 1.00 87.06 133 ASP A CA 1
ATOM 1025 C C . ASP A 1 133 ? -3.411 -8.289 -18.179 1.00 87.06 133 ASP A C 1
ATOM 1027 O O . ASP A 1 133 ? -3.728 -9.434 -17.841 1.00 87.06 133 ASP A O 1
ATOM 1031 N N . GLN A 1 134 ? -4.300 -7.390 -18.583 1.00 88.56 134 GLN A N 1
ATOM 1032 C CA . GLN A 1 134 ? -5.760 -7.518 -18.599 1.00 88.56 134 GLN A CA 1
ATOM 1033 C C . GLN A 1 134 ? -6.417 -7.595 -17.217 1.00 88.56 134 GLN A C 1
ATOM 1035 O O . GLN A 1 134 ? -7.647 -7.650 -17.144 1.00 88.56 134 GLN A O 1
ATOM 1040 N N . VAL A 1 135 ? -5.636 -7.554 -16.134 1.00 93.94 135 VAL A N 1
ATOM 1041 C CA . VAL A 1 135 ? -6.145 -7.588 -14.759 1.00 93.94 135 VAL A CA 1
ATOM 1042 C C . VAL A 1 135 ? -6.111 -6.186 -14.153 1.00 93.94 135 VAL A C 1
ATOM 1044 O O . VAL A 1 135 ? -7.170 -5.638 -13.842 1.00 93.94 135 VAL A O 1
ATOM 1047 N N . TYR A 1 136 ? -4.929 -5.566 -14.061 1.00 94.81 136 TYR A N 1
ATOM 1048 C CA . TYR A 1 136 ? -4.753 -4.243 -13.442 1.00 94.81 136 TYR A CA 1
ATOM 1049 C C . TYR A 1 136 ? -4.394 -3.139 -14.453 1.00 94.81 136 TYR A C 1
ATOM 1051 O O . TYR A 1 136 ? -3.758 -2.152 -14.104 1.00 94.81 136 TYR A O 1
ATOM 1059 N N . ASP A 1 137 ? -4.880 -3.243 -15.694 1.00 92.19 137 ASP A N 1
ATOM 1060 C CA . ASP A 1 137 ? -4.580 -2.333 -16.824 1.00 92.19 137 ASP A CA 1
ATOM 1061 C C . ASP A 1 137 ? -5.307 -0.971 -16.784 1.00 92.19 137 ASP A C 1
ATOM 1063 O O . ASP A 1 137 ? -5.374 -0.244 -17.779 1.00 92.19 137 ASP A O 1
ATOM 1067 N N . ARG A 1 138 ? -5.966 -0.633 -15.674 1.00 94.69 138 ARG A N 1
ATOM 1068 C CA . ARG A 1 138 ? -6.751 0.607 -15.559 1.00 94.69 138 ARG A CA 1
ATOM 1069 C C . ARG A 1 138 ? -6.070 1.582 -14.621 1.00 94.69 138 ARG A C 1
ATOM 1071 O O . ARG A 1 138 ? -5.441 1.123 -13.684 1.00 94.69 138 ARG A O 1
ATOM 1078 N N . PRO A 1 139 ? -6.251 2.901 -14.776 1.00 97.56 139 PRO A N 1
ATOM 1079 C CA . PRO A 1 139 ? -5.694 3.861 -13.834 1.00 97.56 139 PRO A CA 1
ATOM 1080 C C . PRO A 1 139 ? -6.181 3.589 -12.403 1.00 97.56 139 PRO A C 1
ATOM 1082 O O . PRO A 1 139 ? -7.394 3.538 -12.161 1.00 97.56 139 PRO A O 1
ATOM 1085 N N . HIS A 1 140 ? -5.262 3.410 -11.458 1.00 98.50 140 HIS A N 1
ATOM 1086 C CA . HIS A 1 140 ? -5.603 3.025 -10.088 1.00 98.50 140 HIS A CA 1
ATOM 1087 C C . HIS A 1 140 ? -4.564 3.481 -9.059 1.00 98.50 140 HIS A C 1
ATOM 1089 O O . HIS A 1 140 ? -3.500 3.998 -9.402 1.00 98.50 140 HIS A O 1
ATOM 1095 N N . PHE A 1 141 ? -4.939 3.355 -7.787 1.00 98.75 141 PHE A N 1
ATOM 1096 C CA . PHE A 1 141 ? -4.072 3.618 -6.649 1.00 98.75 141 PHE A CA 1
ATOM 1097 C C . PHE A 1 141 ? -3.815 2.358 -5.842 1.00 98.75 141 PHE A C 1
ATOM 1099 O O . PHE A 1 141 ? -4.777 1.676 -5.477 1.00 98.75 141 PHE A O 1
ATOM 1106 N N . ASP A 1 142 ? -2.566 2.187 -5.424 1.00 98.56 142 ASP A N 1
ATOM 1107 C CA . ASP A 1 142 ? -2.152 1.105 -4.535 1.00 98.56 142 ASP A CA 1
ATOM 1108 C C . ASP A 1 142 ? -1.793 1.678 -3.178 1.00 98.56 142 ASP A C 1
ATOM 1110 O O . ASP A 1 142 ? -0.893 2.516 -3.039 1.00 98.56 142 ASP A O 1
ATOM 1114 N N . PHE A 1 143 ? -2.506 1.238 -2.151 1.00 98.75 143 PHE A N 1
ATOM 1115 C CA . PHE A 1 143 ? -2.325 1.728 -0.795 1.00 98.75 143 PHE A CA 1
ATOM 1116 C C . PHE A 1 143 ? -1.515 0.711 0.011 1.00 98.75 143 PHE A C 1
ATOM 1118 O O . PHE A 1 143 ? -2.070 -0.093 0.749 1.00 98.75 143 PHE A O 1
ATOM 1125 N N . HIS A 1 144 ? -0.190 0.753 -0.096 1.00 98.69 144 HIS A N 1
ATOM 1126 C CA . HIS A 1 144 ? 0.710 -0.183 0.575 1.00 98.69 144 HIS A CA 1
ATOM 1127 C C . HIS A 1 144 ? 0.918 0.186 2.047 1.00 98.69 144 HIS A C 1
ATOM 1129 O O . HIS A 1 144 ? 1.712 1.071 2.367 1.00 98.69 144 HIS A O 1
ATOM 1135 N N . PHE A 1 145 ? 0.257 -0.507 2.971 1.00 98.69 145 PHE A N 1
ATOM 1136 C CA . PHE A 1 145 ? 0.461 -0.342 4.412 1.00 98.69 145 PHE A CA 1
ATOM 1137 C C . PHE A 1 145 ? 1.561 -1.280 4.914 1.00 98.69 145 PHE A C 1
ATOM 1139 O O . PHE A 1 145 ? 1.312 -2.459 5.183 1.00 98.69 145 PHE A O 1
ATOM 1146 N N . TYR A 1 146 ? 2.775 -0.760 5.076 1.00 98.50 146 TYR A N 1
ATOM 1147 C CA . TYR A 1 146 ? 3.939 -1.549 5.477 1.00 98.50 146 TYR A CA 1
ATOM 1148 C C . TYR A 1 146 ? 3.951 -1.873 6.970 1.00 98.50 146 TYR A C 1
ATOM 1150 O O . TYR A 1 146 ? 3.671 -1.027 7.817 1.00 98.50 146 TYR A O 1
ATOM 1158 N N . THR A 1 147 ? 4.358 -3.096 7.306 1.00 97.31 147 THR A N 1
ATOM 1159 C CA . THR A 1 147 ? 4.663 -3.544 8.678 1.00 97.31 147 THR A CA 1
ATOM 1160 C C . THR A 1 147 ? 6.165 -3.489 8.986 1.00 97.31 147 THR A C 1
ATOM 1162 O O . THR A 1 147 ? 6.579 -3.536 10.149 1.00 97.31 147 THR A O 1
ATOM 1165 N N . ILE A 1 148 ? 6.995 -3.357 7.950 1.00 97.12 148 ILE A N 1
ATOM 1166 C CA . ILE A 1 148 ? 8.456 -3.261 8.036 1.00 97.12 148 ILE A CA 1
ATOM 1167 C C . ILE A 1 148 ? 8.938 -1.811 8.098 1.00 97.12 148 ILE A C 1
ATOM 1169 O O . ILE A 1 148 ? 8.203 -0.873 7.794 1.00 97.12 148 ILE A O 1
ATOM 1173 N N . ALA A 1 149 ? 10.173 -1.614 8.566 1.00 95.38 149 ALA A N 1
ATOM 1174 C CA . ALA A 1 149 ? 10.777 -0.284 8.593 1.00 95.38 149 ALA A CA 1
ATOM 1175 C C . ALA A 1 149 ? 11.092 0.201 7.170 1.00 95.38 149 ALA A C 1
ATOM 1177 O O . ALA A 1 149 ? 11.404 -0.604 6.294 1.00 95.38 149 ALA A O 1
ATOM 1178 N N . ASP A 1 150 ? 11.098 1.519 6.960 1.00 94.25 150 ASP A N 1
ATOM 1179 C CA . ASP A 1 150 ? 11.393 2.090 5.640 1.00 94.25 150 ASP A CA 1
ATOM 1180 C C . ASP A 1 150 ? 12.804 1.733 5.153 1.00 94.25 150 ASP A C 1
ATOM 1182 O O . ASP A 1 150 ? 13.015 1.482 3.973 1.00 94.25 150 ASP A O 1
ATOM 1186 N N . THR A 1 151 ? 13.761 1.602 6.074 1.00 96.69 151 THR A N 1
ATOM 1187 C CA . THR A 1 151 ? 15.118 1.133 5.767 1.00 96.69 151 THR A CA 1
ATOM 1188 C C . THR A 1 151 ? 15.151 -0.313 5.270 1.00 96.69 151 THR A C 1
ATOM 1190 O O . THR A 1 151 ? 15.946 -0.627 4.391 1.00 96.69 151 THR A O 1
ATOM 1193 N N . GLU A 1 152 ? 14.293 -1.191 5.797 1.00 97.50 152 GLU A N 1
ATOM 1194 C CA . GLU A 1 152 ? 14.158 -2.575 5.322 1.00 97.50 152 GLU A CA 1
ATOM 1195 C C . GLU A 1 152 ? 13.480 -2.606 3.947 1.00 97.50 152 GLU A C 1
ATOM 1197 O O . GLU A 1 152 ? 13.945 -3.302 3.050 1.00 97.50 152 GLU A O 1
ATOM 1202 N N . ARG A 1 153 ? 12.438 -1.789 3.755 1.00 97.19 153 ARG A N 1
ATOM 1203 C CA . ARG A 1 153 ? 11.732 -1.637 2.477 1.00 97.19 153 ARG A CA 1
ATOM 1204 C C . ARG A 1 153 ? 12.664 -1.141 1.366 1.00 97.19 153 ARG A C 1
ATOM 1206 O O . ARG A 1 153 ? 12.733 -1.743 0.300 1.00 97.19 153 ARG A O 1
ATOM 1213 N N . LEU A 1 154 ? 13.418 -0.073 1.624 1.00 96.44 154 LEU A N 1
ATOM 1214 C CA . LEU A 1 154 ? 14.367 0.517 0.671 1.00 96.44 154 LEU A CA 1
ATOM 1215 C C . LEU A 1 154 ? 15.585 -0.380 0.394 1.00 96.44 154 LEU A C 1
ATOM 1217 O O . LEU A 1 154 ? 16.279 -0.174 -0.595 1.00 96.44 154 LEU A O 1
ATOM 1221 N N . ALA A 1 155 ? 15.839 -1.394 1.227 1.00 97.56 155 ALA A N 1
ATOM 1222 C CA . ALA A 1 155 ? 16.874 -2.391 0.963 1.00 97.56 155 ALA A CA 1
ATOM 1223 C C . ALA A 1 155 ? 16.457 -3.431 -0.096 1.00 97.56 155 ALA A C 1
ATOM 1225 O O . ALA A 1 155 ? 17.306 -4.195 -0.560 1.00 97.56 155 ALA A O 1
ATOM 1226 N N . ILE A 1 156 ? 15.185 -3.458 -0.513 1.00 97.38 156 ILE A N 1
ATOM 1227 C CA . ILE A 1 156 ? 14.700 -4.243 -1.657 1.00 97.38 156 ILE A CA 1
ATOM 1228 C C . ILE A 1 156 ? 15.048 -3.470 -2.937 1.00 97.38 156 ILE A C 1
ATOM 1230 O O . ILE A 1 156 ? 14.197 -2.838 -3.556 1.00 97.38 156 ILE A O 1
ATOM 1234 N N . ILE A 1 157 ? 16.335 -3.440 -3.274 1.00 96.88 157 ILE A N 1
ATOM 1235 C CA . ILE A 1 157 ? 16.885 -2.567 -4.317 1.00 96.88 157 ILE A CA 1
ATOM 1236 C C . ILE A 1 157 ? 16.597 -3.058 -5.738 1.00 96.88 157 ILE A C 1
ATOM 1238 O O . ILE A 1 157 ? 16.327 -4.243 -5.975 1.00 96.88 157 ILE A O 1
ATOM 1242 N N . THR A 1 158 ? 16.735 -2.136 -6.690 1.00 97.00 158 THR A N 1
ATOM 1243 C CA . THR A 1 158 ? 16.596 -2.430 -8.111 1.00 97.00 158 THR A CA 1
ATOM 1244 C C . THR A 1 158 ? 17.681 -3.368 -8.640 1.00 97.00 158 THR A C 1
ATOM 1246 O O . THR A 1 158 ? 18.751 -3.546 -8.049 1.00 97.00 158 THR A O 1
ATOM 1249 N N . GLY A 1 159 ? 17.384 -4.021 -9.759 1.00 96.25 159 GLY A N 1
ATOM 1250 C CA . GLY A 1 159 ? 18.311 -4.902 -10.456 1.00 96.25 159 GLY A CA 1
ATOM 1251 C C . GLY A 1 159 ? 17.705 -5.480 -11.726 1.00 96.25 159 GLY A C 1
ATOM 1252 O O . GLY A 1 159 ? 16.602 -5.123 -12.120 1.00 96.25 159 GLY A O 1
ATOM 1253 N N . THR A 1 160 ? 18.445 -6.375 -12.370 1.00 95.31 160 THR A N 1
ATOM 1254 C CA . THR A 1 160 ? 18.153 -6.840 -13.733 1.00 95.31 160 THR A CA 1
ATOM 1255 C C . THR A 1 160 ? 17.155 -7.996 -13.816 1.00 95.31 160 THR A C 1
ATOM 1257 O O . THR A 1 160 ? 16.853 -8.464 -14.912 1.00 95.31 160 THR A O 1
ATOM 1260 N N . CYS A 1 161 ? 16.652 -8.500 -12.686 1.00 95.19 161 CYS A N 1
ATOM 1261 C CA . CYS A 1 161 ? 15.631 -9.543 -12.698 1.00 95.19 161 CYS A CA 1
ATOM 1262 C C . CYS A 1 161 ? 14.223 -8.946 -12.907 1.00 95.19 161 CYS A C 1
ATOM 1264 O O . CYS A 1 161 ? 14.014 -7.770 -12.597 1.00 95.19 161 CYS A O 1
ATOM 1266 N N . PRO A 1 162 ? 13.247 -9.738 -13.409 1.00 92.25 162 PRO A N 1
ATOM 1267 C CA . PRO A 1 162 ? 11.883 -9.264 -13.660 1.00 92.25 162 PRO A CA 1
ATOM 1268 C C . PRO A 1 162 ? 11.277 -8.528 -12.462 1.00 92.25 162 PRO A C 1
ATOM 1270 O O . PRO A 1 162 ? 11.435 -8.983 -11.330 1.00 92.25 162 PRO A O 1
ATOM 1273 N N . GLY A 1 163 ? 10.589 -7.413 -12.735 1.00 90.38 163 GLY A N 1
ATOM 1274 C CA . GLY A 1 163 ? 10.102 -6.471 -11.718 1.00 90.38 163 GLY A CA 1
ATOM 1275 C C . GLY A 1 163 ? 11.154 -5.464 -11.233 1.00 90.38 163 GLY A C 1
ATOM 1276 O O . GLY A 1 163 ? 10.986 -4.850 -10.179 1.00 90.38 163 GLY A O 1
ATOM 1277 N N . LEU A 1 164 ? 12.239 -5.304 -12.005 1.00 94.50 164 LEU A N 1
ATOM 1278 C CA . LEU A 1 164 ? 13.366 -4.405 -11.743 1.00 94.50 164 LEU A CA 1
ATOM 1279 C C . LEU A 1 164 ? 13.928 -4.560 -10.339 1.00 94.50 164 LEU A C 1
ATOM 1281 O O . LEU A 1 164 ? 14.093 -3.587 -9.614 1.00 94.50 164 LEU A O 1
ATOM 1285 N N . VAL A 1 165 ? 14.231 -5.791 -9.945 1.00 96.94 165 VAL A N 1
ATOM 1286 C CA . VAL A 1 165 ? 14.756 -6.114 -8.617 1.00 96.94 165 VAL A CA 1
ATOM 1287 C C . VAL A 1 165 ? 16.085 -6.850 -8.738 1.00 96.94 165 VAL A C 1
ATOM 1289 O O . VAL A 1 165 ? 16.344 -7.586 -9.694 1.00 96.94 165 VAL A O 1
ATOM 1292 N N . ASN A 1 166 ? 16.970 -6.658 -7.763 1.00 97.75 166 ASN A N 1
ATOM 1293 C CA . ASN A 1 166 ? 18.192 -7.447 -7.675 1.00 97.75 166 ASN A CA 1
ATOM 1294 C C . ASN A 1 166 ? 17.869 -8.948 -7.600 1.00 97.75 166 ASN A C 1
ATOM 1296 O O . ASN A 1 166 ? 17.050 -9.373 -6.791 1.00 97.75 166 ASN A O 1
ATOM 1300 N N . CYS A 1 167 ? 18.548 -9.765 -8.405 1.00 97.25 167 CYS A N 1
ATOM 1301 C CA . CYS A 1 167 ? 18.219 -11.184 -8.540 1.00 97.25 167 CYS A CA 1
ATOM 1302 C C . CYS A 1 167 ? 18.321 -11.987 -7.233 1.00 97.25 167 CYS A C 1
ATOM 1304 O O . CYS A 1 167 ? 17.435 -12.783 -6.939 1.00 97.25 167 CYS A O 1
ATOM 1306 N N . ALA A 1 168 ? 19.337 -11.739 -6.400 1.00 97.62 168 ALA A N 1
ATOM 1307 C CA . ALA A 1 168 ? 19.460 -12.434 -5.115 1.00 97.62 168 ALA A CA 1
ATOM 1308 C C . ALA A 1 168 ? 18.350 -12.018 -4.131 1.00 97.62 168 ALA A C 1
ATOM 1310 O O . ALA A 1 168 ? 17.861 -12.830 -3.344 1.00 97.62 168 ALA A O 1
ATOM 1311 N N . ILE A 1 169 ? 17.927 -10.752 -4.192 1.00 97.94 169 ILE A N 1
ATOM 1312 C CA . ILE A 1 169 ? 16.780 -10.246 -3.430 1.00 97.94 169 ILE A CA 1
ATOM 1313 C C . ILE A 1 169 ? 15.476 -10.849 -3.960 1.00 97.94 169 ILE A C 1
ATOM 1315 O O . ILE A 1 169 ? 14.619 -11.205 -3.156 1.00 97.94 169 ILE A O 1
ATOM 1319 N N . ALA A 1 170 ? 15.336 -11.020 -5.275 1.00 97.88 170 ALA A N 1
ATOM 1320 C CA . ALA A 1 170 ? 14.170 -11.645 -5.890 1.00 97.88 170 ALA A CA 1
ATOM 1321 C C . ALA A 1 170 ? 13.979 -13.089 -5.411 1.00 97.88 170 ALA A C 1
ATOM 1323 O O . ALA A 1 170 ? 12.877 -13.462 -5.011 1.00 97.88 170 ALA A O 1
ATOM 1324 N N . ASP A 1 171 ? 15.054 -13.879 -5.385 1.00 97.75 171 ASP A N 1
ATOM 1325 C CA . ASP A 1 171 ? 15.019 -15.258 -4.886 1.00 97.75 171 ASP A CA 1
ATOM 1326 C C . ASP A 1 171 ? 14.596 -15.310 -3.414 1.00 97.75 171 ASP A C 1
ATOM 1328 O O . ASP A 1 171 ? 13.763 -16.129 -3.021 1.00 97.75 171 ASP A O 1
ATOM 1332 N N . LYS A 1 172 ? 15.108 -14.378 -2.604 1.00 97.81 172 LYS A N 1
ATOM 1333 C CA . LYS A 1 172 ? 14.729 -14.236 -1.197 1.00 97.81 172 LYS A CA 1
ATOM 1334 C C . LYS A 1 172 ? 13.268 -13.804 -1.020 1.00 97.81 172 LYS A C 1
ATOM 1336 O O . LYS A 1 172 ? 12.568 -14.320 -0.151 1.00 97.81 172 LYS A O 1
ATOM 1341 N N . ALA A 1 173 ? 12.782 -12.875 -1.837 1.00 97.94 173 ALA A N 1
ATOM 1342 C CA . ALA A 1 173 ? 11.405 -12.395 -1.777 1.00 97.94 173 ALA A CA 1
ATOM 1343 C C . ALA A 1 173 ? 10.390 -13.490 -2.148 1.00 97.94 173 ALA A C 1
ATOM 1345 O O . ALA A 1 173 ? 9.299 -13.517 -1.585 1.00 97.94 173 ALA A O 1
ATOM 1346 N N . LYS A 1 174 ? 10.760 -14.420 -3.039 1.00 98.06 174 LYS A N 1
ATOM 1347 C CA . LYS A 1 174 ? 9.909 -15.541 -3.481 1.00 98.06 174 LYS A CA 1
ATOM 1348 C C . LYS A 1 174 ? 9.788 -16.681 -2.470 1.00 98.06 174 LYS A C 1
ATOM 1350 O O . LYS A 1 174 ? 8.993 -17.595 -2.695 1.00 98.06 174 LYS A O 1
ATOM 1355 N N . VAL A 1 175 ? 10.535 -16.649 -1.363 1.00 98.19 175 VAL A N 1
ATOM 1356 C CA . VAL A 1 175 ? 10.380 -17.630 -0.279 1.00 98.19 175 VAL A CA 1
ATOM 1357 C C . VAL A 1 175 ? 8.926 -17.593 0.214 1.00 98.19 175 VAL A C 1
ATOM 1359 O O . VAL A 1 175 ? 8.473 -16.547 0.689 1.00 98.19 175 VAL A O 1
ATOM 1362 N N . PRO A 1 176 ? 8.173 -18.704 0.098 1.00 97.38 176 PRO A N 1
ATOM 1363 C CA . PRO A 1 176 ? 6.754 -18.696 0.401 1.00 97.38 176 PRO A CA 1
ATOM 1364 C C . PRO A 1 176 ? 6.514 -18.498 1.895 1.00 97.38 176 PRO A C 1
ATOM 1366 O O . PRO A 1 176 ? 7.263 -18.987 2.744 1.00 97.38 176 PRO A O 1
ATOM 1369 N N . VAL A 1 177 ? 5.424 -17.809 2.217 1.00 98.12 177 VAL A N 1
ATOM 1370 C CA . VAL A 1 177 ? 4.944 -17.708 3.592 1.00 98.12 177 VAL A CA 1
ATOM 1371 C C . VAL A 1 177 ? 4.335 -19.057 3.983 1.00 98.12 177 VAL A C 1
ATOM 1373 O O . VAL A 1 177 ? 3.649 -19.694 3.183 1.00 98.12 177 VAL A O 1
ATOM 1376 N N . ALA A 1 178 ? 4.580 -19.518 5.213 1.00 98.19 178 ALA A N 1
ATOM 1377 C CA . ALA A 1 178 ? 3.984 -20.765 5.689 1.00 98.19 178 ALA A CA 1
ATOM 1378 C C . ALA A 1 178 ? 2.446 -20.692 5.645 1.00 98.19 178 ALA A C 1
ATOM 1380 O O . ALA A 1 178 ? 1.857 -19.686 6.041 1.00 98.19 178 ALA A O 1
ATOM 1381 N N . ALA A 1 179 ? 1.799 -21.779 5.213 1.00 97.75 179 ALA A N 1
ATOM 1382 C CA . ALA A 1 179 ? 0.370 -21.800 4.881 1.00 97.75 179 ALA A CA 1
ATOM 1383 C C . ALA A 1 179 ? -0.556 -21.338 6.020 1.00 97.75 179 ALA A C 1
ATOM 1385 O O . ALA A 1 179 ? -1.598 -20.753 5.766 1.00 97.75 179 ALA A O 1
ATOM 1386 N N . GLN A 1 180 ? -0.176 -21.545 7.283 1.00 98.25 180 GLN A N 1
ATOM 1387 C CA . GLN A 1 180 ? -0.965 -21.088 8.434 1.00 98.25 180 GLN A CA 1
ATOM 1388 C C . GLN A 1 180 ? -1.072 -19.559 8.554 1.00 98.25 180 GLN A C 1
ATOM 1390 O O . GLN A 1 180 ? -2.001 -19.070 9.195 1.00 98.25 180 GLN A O 1
ATOM 1395 N N . TYR A 1 181 ? -0.152 -18.811 7.939 1.00 98.25 181 TYR A N 1
ATOM 1396 C CA . TYR A 1 181 ? -0.108 -17.348 7.983 1.00 98.25 181 TYR A CA 1
ATOM 1397 C C . TYR A 1 181 ? -0.753 -16.682 6.765 1.00 98.25 181 TYR A C 1
ATOM 1399 O O . TYR A 1 181 ? -0.782 -15.458 6.700 1.00 98.25 181 TYR A O 1
ATOM 1407 N N . VAL A 1 182 ? -1.298 -17.450 5.820 1.00 97.88 182 VAL A N 1
ATOM 1408 C CA . VAL A 1 182 ? -1.963 -16.931 4.618 1.00 97.88 182 VAL A CA 1
ATOM 1409 C C . VAL A 1 182 ? -3.326 -17.607 4.468 1.00 97.88 182 VAL A C 1
ATOM 1411 O O . VAL A 1 182 ? -3.480 -18.787 4.770 1.00 97.88 182 VAL A O 1
ATOM 1414 N N . HIS A 1 183 ? -4.354 -16.863 4.056 1.00 98.19 183 HIS A N 1
ATOM 1415 C CA . HIS A 1 183 ? -5.669 -17.461 3.817 1.00 98.19 183 HIS A CA 1
ATOM 1416 C C . HIS A 1 183 ? -5.619 -18.411 2.598 1.00 98.19 183 HIS A C 1
ATOM 1418 O O . HIS A 1 183 ? -4.975 -18.051 1.616 1.00 98.19 183 HIS A O 1
ATOM 1424 N N . PRO A 1 184 ? -6.303 -19.576 2.600 1.00 97.56 184 PRO A N 1
ATOM 1425 C CA . PRO A 1 184 ? -6.226 -20.560 1.507 1.00 97.56 184 PRO A CA 1
ATOM 1426 C C . PRO A 1 184 ? -6.597 -20.051 0.107 1.00 97.56 184 PRO A C 1
ATOM 1428 O O . PRO A 1 184 ? -6.121 -20.597 -0.881 1.00 97.56 184 PRO A O 1
ATOM 1431 N N . ASP A 1 185 ? -7.432 -19.016 0.025 1.00 97.81 185 ASP A N 1
ATOM 1432 C CA . ASP A 1 185 ? -7.812 -18.388 -1.251 1.00 97.81 185 ASP A CA 1
ATOM 1433 C C . ASP A 1 185 ? -6.702 -17.513 -1.851 1.00 97.81 185 ASP A C 1
ATOM 1435 O O . ASP A 1 185 ? -6.772 -17.145 -3.020 1.00 97.81 185 ASP A O 1
ATOM 1439 N N . MET A 1 186 ? -5.689 -17.151 -1.061 1.00 98.06 186 MET A N 1
ATOM 1440 C CA . MET A 1 186 ? -4.578 -16.338 -1.536 1.00 98.06 186 MET A CA 1
ATOM 1441 C C . MET A 1 186 ? -3.530 -17.235 -2.198 1.00 98.06 186 MET A C 1
ATOM 1443 O O . MET A 1 186 ? -3.066 -18.208 -1.598 1.00 98.06 186 MET A O 1
ATOM 1447 N N . PHE A 1 187 ? -3.089 -16.876 -3.398 1.00 97.50 187 PHE A N 1
ATOM 1448 C CA . PHE A 1 187 ? -2.018 -17.571 -4.107 1.00 97.50 187 PHE A CA 1
ATOM 1449 C C . PHE A 1 187 ? -0.779 -16.687 -4.237 1.00 97.50 187 PHE A C 1
ATOM 1451 O O . PHE A 1 187 ? -0.872 -15.470 -4.378 1.00 97.50 187 PHE A O 1
ATOM 1458 N N . ASN A 1 188 ? 0.397 -17.312 -4.200 1.00 97.88 188 ASN A N 1
ATOM 1459 C CA . ASN A 1 188 ? 1.667 -16.629 -4.421 1.00 97.88 188 ASN A CA 1
ATOM 1460 C C . ASN A 1 188 ? 1.826 -16.304 -5.915 1.00 97.88 188 ASN A C 1
ATOM 1462 O O . ASN A 1 188 ? 1.873 -17.225 -6.735 1.00 97.88 188 ASN A O 1
ATOM 1466 N N . THR A 1 189 ? 1.941 -15.022 -6.271 1.00 97.25 189 THR A N 1
ATOM 1467 C CA . THR A 1 189 ? 2.096 -14.602 -7.673 1.00 97.25 189 THR A CA 1
ATOM 1468 C C . THR A 1 189 ? 3.525 -14.799 -8.185 1.00 97.25 189 THR A C 1
ATOM 1470 O O . THR A 1 189 ? 3.740 -14.909 -9.389 1.00 97.25 189 THR A O 1
ATOM 1473 N N . ASN A 1 190 ? 4.509 -14.877 -7.280 1.00 96.94 190 ASN A N 1
ATOM 1474 C CA . ASN A 1 190 ? 5.946 -14.808 -7.560 1.00 96.94 190 ASN A CA 1
ATOM 1475 C C . ASN A 1 190 ? 6.384 -13.519 -8.286 1.00 96.94 190 ASN A C 1
ATOM 1477 O O . ASN A 1 190 ? 7.492 -13.476 -8.836 1.00 96.94 190 ASN A O 1
ATOM 1481 N N . LEU A 1 191 ? 5.538 -12.484 -8.291 1.00 96.56 191 LEU A N 1
ATOM 1482 C CA . LEU A 1 191 ? 5.845 -11.167 -8.840 1.00 96.56 191 LEU A CA 1
ATOM 1483 C C . LEU A 1 191 ? 6.492 -10.311 -7.753 1.00 96.56 191 LEU A C 1
ATOM 1485 O O . LEU A 1 191 ? 5.867 -9.990 -6.738 1.00 96.56 191 LEU A O 1
ATOM 1489 N N . VAL A 1 192 ? 7.761 -9.969 -7.977 1.00 97.38 192 VAL A N 1
ATOM 1490 C CA . VAL A 1 192 ? 8.603 -9.241 -7.026 1.00 97.38 192 VAL A CA 1
ATOM 1491 C C . VAL A 1 192 ? 8.979 -7.890 -7.599 1.00 97.38 192 VAL A C 1
ATOM 1493 O O . VAL A 1 192 ? 9.530 -7.849 -8.692 1.00 97.38 192 VAL A O 1
ATOM 1496 N N . TYR A 1 193 ? 8.777 -6.821 -6.831 1.00 96.75 193 TYR A N 1
ATOM 1497 C CA . TYR A 1 193 ? 9.157 -5.467 -7.236 1.00 96.75 193 TYR A CA 1
ATOM 1498 C C . TYR A 1 193 ? 10.087 -4.810 -6.223 1.00 96.75 193 TYR A C 1
ATOM 1500 O O . TYR A 1 193 ? 9.979 -5.036 -5.008 1.00 96.75 193 TYR A O 1
ATOM 1508 N N . ALA A 1 194 ? 11.010 -3.989 -6.729 1.00 95.62 194 ALA A N 1
ATOM 1509 C CA . ALA A 1 194 ? 11.860 -3.157 -5.889 1.00 95.62 194 ALA A CA 1
ATOM 1510 C C . ALA A 1 194 ? 11.015 -2.274 -4.963 1.00 95.62 194 ALA A C 1
ATOM 1512 O O . ALA A 1 194 ? 9.931 -1.818 -5.315 1.00 95.62 194 ALA A O 1
ATOM 1513 N N . HIS A 1 195 ? 11.524 -2.050 -3.755 1.00 95.38 195 HIS A N 1
ATOM 1514 C CA . HIS A 1 195 ? 10.869 -1.312 -2.678 1.00 95.38 195 HIS A CA 1
ATOM 1515 C C . HIS A 1 195 ? 9.546 -1.898 -2.156 1.00 95.38 195 HIS A C 1
ATOM 1517 O O . HIS A 1 195 ? 8.914 -1.248 -1.323 1.00 95.38 195 HIS A O 1
ATOM 1523 N N . MET A 1 196 ? 9.150 -3.097 -2.592 1.00 96.00 196 MET A N 1
ATOM 1524 C CA . MET A 1 196 ? 7.923 -3.773 -2.155 1.00 96.00 196 MET A CA 1
ATOM 1525 C C . MET A 1 196 ? 8.243 -5.182 -1.647 1.00 96.00 196 MET A C 1
ATOM 1527 O O . MET A 1 196 ? 8.182 -5.451 -0.446 1.00 96.00 196 MET A O 1
ATOM 1531 N N . GLY A 1 197 ? 8.646 -6.073 -2.553 1.00 97.44 197 GLY A N 1
ATOM 1532 C CA . GLY A 1 197 ? 8.742 -7.509 -2.310 1.00 97.44 197 GLY A CA 1
ATOM 1533 C C . GLY A 1 197 ? 7.796 -8.297 -3.212 1.00 97.44 197 GLY A C 1
ATOM 1534 O O . GLY A 1 197 ? 7.440 -7.843 -4.296 1.00 97.44 197 GLY A O 1
ATOM 1535 N N . ASN A 1 198 ? 7.451 -9.505 -2.778 1.00 98.38 198 ASN A N 1
ATOM 1536 C CA . ASN A 1 198 ? 6.592 -10.439 -3.493 1.00 98.38 198 ASN A CA 1
ATOM 1537 C C . ASN A 1 198 ? 5.111 -10.250 -3.131 1.00 98.38 198 ASN A C 1
ATOM 1539 O O . ASN A 1 198 ? 4.806 -9.912 -1.989 1.00 98.38 198 ASN A O 1
ATOM 1543 N N . HIS A 1 199 ? 4.199 -10.561 -4.050 1.00 98.00 199 HIS A N 1
ATOM 1544 C CA . HIS A 1 199 ? 2.761 -10.340 -3.866 1.00 98.00 199 HIS A CA 1
ATOM 1545 C C . HIS A 1 199 ? 1.981 -11.661 -3.798 1.00 98.00 199 HIS A C 1
ATOM 1547 O O . HIS A 1 199 ? 2.305 -12.650 -4.460 1.00 98.00 199 HIS A O 1
ATOM 1553 N N . TYR A 1 200 ? 0.932 -11.679 -2.984 1.00 98.56 200 TYR A N 1
ATOM 1554 C CA . TYR A 1 200 ? -0.085 -12.724 -2.952 1.00 98.56 200 TYR A CA 1
ATOM 1555 C C . TYR A 1 200 ? -1.424 -12.095 -3.312 1.00 98.56 200 TYR A C 1
ATOM 1557 O O . TYR A 1 200 ? -1.800 -11.084 -2.722 1.00 98.56 200 TYR A O 1
ATOM 1565 N N . ALA A 1 201 ? -2.151 -12.721 -4.231 1.00 97.88 201 ALA A N 1
ATOM 1566 C CA . ALA A 1 201 ? -3.444 -12.244 -4.707 1.00 97.88 201 ALA A CA 1
ATOM 1567 C C . ALA A 1 201 ? -4.562 -13.223 -4.341 1.00 97.88 201 ALA A C 1
ATOM 1569 O O . ALA A 1 201 ? -4.311 -14.409 -4.126 1.00 97.88 201 ALA A O 1
ATOM 1570 N N . ASP A 1 202 ? -5.793 -12.729 -4.258 1.00 97.44 202 ASP A N 1
ATOM 1571 C CA . ASP A 1 202 ? -6.970 -13.541 -3.963 1.00 97.44 202 ASP A CA 1
ATOM 1572 C C . ASP A 1 202 ? -7.493 -14.220 -5.237 1.00 97.44 202 ASP A C 1
ATOM 1574 O O . ASP A 1 202 ? -8.017 -13.570 -6.140 1.00 97.44 202 ASP A O 1
ATOM 1578 N N . ALA A 1 203 ? -7.400 -15.550 -5.304 1.00 96.75 203 ALA A N 1
ATOM 1579 C CA . ALA A 1 203 ? -7.844 -16.337 -6.457 1.00 96.75 203 ALA A CA 1
ATOM 1580 C C . ALA A 1 203 ? -9.353 -16.217 -6.731 1.00 96.75 203 ALA A C 1
ATOM 1582 O O . ALA A 1 203 ? -9.815 -16.560 -7.819 1.00 96.75 203 ALA A O 1
ATOM 1583 N N . THR A 1 204 ? -10.134 -15.766 -5.748 1.00 96.81 204 THR A N 1
ATOM 1584 C CA . THR A 1 204 ? -11.590 -15.597 -5.861 1.00 96.81 204 THR A CA 1
ATOM 1585 C C . THR A 1 204 ? -12.003 -14.175 -6.243 1.00 96.81 204 THR A C 1
ATOM 1587 O O . THR A 1 204 ? -13.197 -13.930 -6.428 1.00 96.81 204 THR A O 1
ATOM 1590 N N . ALA A 1 205 ? -11.051 -13.239 -6.360 1.00 96.38 205 ALA A N 1
ATOM 1591 C CA . ALA A 1 205 ? -11.367 -11.850 -6.667 1.00 96.38 205 ALA A CA 1
ATOM 1592 C C . ALA A 1 205 ? -12.000 -11.713 -8.068 1.00 96.38 205 ALA A C 1
ATOM 1594 O O . ALA A 1 205 ? -11.657 -12.487 -8.976 1.00 96.38 205 ALA A O 1
ATOM 1595 N N . PRO A 1 206 ? -12.942 -10.771 -8.269 1.00 95.88 206 PRO A N 1
ATOM 1596 C CA . PRO A 1 206 ? -13.691 -10.654 -9.518 1.00 95.88 206 PRO A CA 1
ATOM 1597 C C . PRO A 1 206 ? -12.806 -10.551 -10.764 1.00 95.88 206 PRO A C 1
ATOM 1599 O O . PRO A 1 206 ? -13.101 -11.198 -11.766 1.00 95.88 206 PRO A O 1
ATOM 1602 N N . GLU A 1 207 ? -11.710 -9.803 -10.703 1.00 95.56 207 GLU A N 1
ATOM 1603 C CA . GLU A 1 207 ? -10.772 -9.570 -11.805 1.00 95.56 207 GLU A CA 1
ATOM 1604 C C . GLU A 1 207 ? -10.049 -10.837 -12.287 1.00 95.56 207 GLU A C 1
ATOM 1606 O O . GLU A 1 207 ? -9.682 -10.925 -13.456 1.00 95.56 207 GLU A O 1
ATOM 1611 N N . PHE A 1 208 ? -9.937 -11.866 -11.441 1.00 95.38 208 PHE A N 1
ATOM 1612 C CA . PHE A 1 208 ? -9.426 -13.185 -11.833 1.00 95.38 208 PHE A CA 1
ATOM 1613 C C . PHE A 1 208 ? -10.530 -14.151 -12.287 1.00 95.38 208 PHE A C 1
ATOM 1615 O O . PHE A 1 208 ? -10.246 -15.266 -12.722 1.00 95.38 208 PHE A O 1
ATOM 1622 N N . ASN A 1 209 ? -11.797 -13.734 -12.204 1.00 95.75 209 ASN A N 1
ATOM 1623 C CA . ASN A 1 209 ? -12.975 -14.576 -12.418 1.00 95.75 209 ASN A CA 1
ATOM 1624 C C . ASN A 1 209 ? -13.968 -13.964 -13.430 1.00 95.75 209 ASN A C 1
ATOM 1626 O O . ASN A 1 209 ? -15.170 -14.230 -13.380 1.00 95.75 209 ASN A O 1
ATOM 1630 N N . GLY A 1 210 ? -13.469 -13.151 -14.369 1.00 92.44 210 GLY A N 1
ATOM 1631 C CA . GLY A 1 210 ? -14.250 -12.550 -15.463 1.00 92.44 210 GLY A CA 1
ATOM 1632 C C . GLY A 1 210 ? -15.021 -11.278 -15.089 1.00 92.44 210 GLY A C 1
ATOM 1633 O O . GLY A 1 210 ? -15.745 -10.728 -15.920 1.00 92.44 210 GLY A O 1
ATOM 1634 N N . GLY A 1 211 ? -14.875 -10.809 -13.851 1.00 94.56 211 GLY A N 1
ATOM 1635 C CA . GLY A 1 211 ? -15.323 -9.501 -13.394 1.00 94.56 211 GLY A CA 1
ATOM 1636 C C . GLY A 1 211 ? -14.350 -8.384 -13.777 1.00 94.56 211 GLY A C 1
ATOM 1637 O O . GLY A 1 211 ? -13.257 -8.613 -14.283 1.00 94.56 211 GLY A O 1
ATOM 1638 N N . THR A 1 212 ? -14.771 -7.142 -13.548 1.00 93.19 212 THR A N 1
ATOM 1639 C CA . THR A 1 212 ? -13.927 -5.957 -13.762 1.00 93.19 212 THR A CA 1
ATOM 1640 C C . THR A 1 212 ? -13.218 -5.581 -12.467 1.00 93.19 212 THR A C 1
ATOM 1642 O O . THR A 1 212 ? -13.863 -5.538 -11.422 1.00 93.19 212 THR A O 1
ATOM 1645 N N . PHE A 1 213 ? -11.932 -5.238 -12.551 1.00 96.44 213 PHE A N 1
ATOM 1646 C CA . PHE A 1 213 ? -11.185 -4.657 -11.438 1.00 96.44 213 PHE A CA 1
ATOM 1647 C C . PHE A 1 213 ? -11.769 -3.292 -11.022 1.00 96.44 213 PHE A C 1
ATOM 1649 O O . PHE A 1 213 ? -11.811 -2.340 -11.809 1.00 96.44 213 PHE A O 1
ATOM 1656 N N . THR A 1 214 ? -12.227 -3.204 -9.774 1.00 96.75 214 THR A N 1
ATOM 1657 C CA . THR A 1 214 ? -12.727 -1.972 -9.138 1.00 96.75 214 THR A CA 1
ATOM 1658 C C . THR A 1 214 ? -11.958 -1.679 -7.862 1.00 96.75 214 THR A C 1
ATOM 1660 O O . THR A 1 214 ? -11.373 -0.610 -7.718 1.00 96.75 214 THR A O 1
ATOM 1663 N N . ASN A 1 215 ? -11.929 -2.651 -6.961 1.00 97.25 215 ASN A N 1
ATOM 1664 C CA . ASN A 1 215 ? -11.040 -2.707 -5.824 1.00 97.25 215 ASN A CA 1
ATOM 1665 C C . ASN A 1 215 ? -10.577 -4.149 -5.612 1.00 97.25 215 ASN A C 1
ATOM 1667 O O . ASN A 1 215 ? -11.277 -5.079 -6.009 1.00 97.25 215 ASN A O 1
ATOM 1671 N N . THR A 1 216 ? -9.413 -4.321 -4.996 1.00 97.62 216 THR A N 1
ATOM 1672 C CA . THR A 1 216 ? -8.901 -5.638 -4.610 1.00 97.62 216 THR A CA 1
ATOM 1673 C C . THR A 1 216 ? -8.012 -5.538 -3.380 1.00 97.62 216 THR A C 1
ATOM 1675 O O . THR A 1 216 ? -7.677 -4.441 -2.922 1.00 97.62 216 THR A O 1
ATOM 1678 N N . PHE A 1 217 ? -7.633 -6.694 -2.845 1.00 98.06 217 PHE A N 1
ATOM 1679 C CA . PHE A 1 217 ? -6.748 -6.810 -1.703 1.00 98.06 217 PHE A CA 1
ATOM 1680 C C . PHE A 1 217 ? -5.583 -7.752 -1.996 1.00 98.06 217 PHE A C 1
ATOM 1682 O O . PHE A 1 217 ? -5.767 -8.932 -2.298 1.00 98.06 217 PHE A O 1
ATOM 1689 N N . ILE A 1 218 ? -4.377 -7.225 -1.813 1.00 98.31 218 ILE A N 1
ATOM 1690 C CA . ILE A 1 218 ? -3.110 -7.914 -2.003 1.00 98.31 218 ILE A CA 1
ATOM 1691 C C . ILE A 1 218 ? -2.368 -8.015 -0.667 1.00 98.31 218 ILE A C 1
ATOM 1693 O O . ILE A 1 218 ? -2.417 -7.131 0.198 1.00 98.31 218 ILE A O 1
ATOM 1697 N N . LEU A 1 219 ? -1.677 -9.141 -0.482 1.00 98.31 219 LEU A N 1
ATOM 1698 C CA . LEU A 1 219 ? -0.745 -9.347 0.622 1.00 98.31 219 LEU A CA 1
ATOM 1699 C C . LEU A 1 219 ? 0.690 -9.258 0.116 1.00 98.31 219 LEU A C 1
ATOM 1701 O O . LEU A 1 219 ? 1.120 -10.034 -0.735 1.00 98.31 219 LEU A O 1
ATOM 1705 N N . GLY A 1 220 ? 1.445 -8.350 0.715 1.00 98.38 220 GLY A N 1
ATOM 1706 C CA . GLY A 1 220 ? 2.858 -8.168 0.461 1.00 98.38 220 GLY A CA 1
ATOM 1707 C C . GLY A 1 220 ? 3.735 -9.040 1.328 1.00 98.38 220 GLY A C 1
ATOM 1708 O O . GLY A 1 220 ? 3.496 -9.180 2.531 1.00 98.38 220 GLY A O 1
ATOM 1709 N N . THR A 1 221 ? 4.777 -9.612 0.736 1.00 98.50 221 THR A N 1
ATOM 1710 C CA . THR A 1 221 ? 5.649 -10.571 1.407 1.00 98.50 221 THR A CA 1
ATOM 1711 C C . THR A 1 221 ? 7.121 -10.374 1.080 1.00 98.50 221 THR A C 1
ATOM 1713 O O . THR A 1 221 ? 7.502 -9.949 -0.009 1.00 98.50 221 THR A O 1
ATOM 1716 N N . PHE A 1 222 ? 7.976 -10.723 2.033 1.00 98.56 222 PHE A N 1
ATOM 1717 C CA . PHE A 1 222 ? 9.415 -10.801 1.832 1.00 98.56 222 PHE A CA 1
ATOM 1718 C C . PHE A 1 222 ? 10.003 -11.846 2.777 1.00 98.56 222 PHE A C 1
ATOM 1720 O O . PHE A 1 222 ? 9.749 -11.793 3.982 1.00 98.56 222 PHE A O 1
ATOM 1727 N N . ASP A 1 223 ? 10.810 -12.772 2.254 1.00 97.94 223 ASP A N 1
ATOM 1728 C CA . ASP A 1 223 ? 11.534 -13.765 3.062 1.00 97.94 223 ASP A CA 1
ATOM 1729 C C . ASP A 1 223 ? 10.606 -14.586 3.979 1.00 97.94 223 ASP A C 1
ATOM 1731 O O . ASP A 1 223 ? 10.826 -14.701 5.185 1.00 97.94 223 ASP A O 1
ATOM 1735 N N . GLY A 1 224 ? 9.489 -15.074 3.425 1.00 97.88 224 GLY A N 1
ATOM 1736 C CA . GLY A 1 224 ? 8.496 -15.855 4.169 1.00 97.88 224 GLY A CA 1
ATOM 1737 C C . GLY A 1 224 ? 7.710 -15.073 5.233 1.00 97.88 224 GLY A C 1
ATOM 1738 O O . GLY A 1 224 ? 7.052 -15.685 6.080 1.00 97.88 224 GLY A O 1
ATOM 1739 N N . ARG A 1 225 ? 7.750 -13.734 5.218 1.00 97.94 225 ARG A N 1
ATOM 1740 C CA . ARG A 1 225 ? 6.989 -12.861 6.128 1.00 97.94 225 ARG A CA 1
ATOM 1741 C C . ARG A 1 225 ? 6.021 -11.961 5.384 1.00 97.94 225 ARG A C 1
ATOM 1743 O O . ARG A 1 225 ? 6.342 -11.505 4.294 1.00 97.94 225 ARG A O 1
ATOM 1750 N N . ILE A 1 226 ? 4.890 -11.646 6.012 1.00 97.88 226 ILE A N 1
ATOM 1751 C CA . ILE A 1 226 ? 3.993 -10.576 5.556 1.00 97.88 226 ILE A CA 1
ATOM 1752 C C . ILE A 1 226 ? 4.617 -9.219 5.907 1.00 97.88 226 ILE A C 1
ATOM 1754 O O . ILE A 1 226 ? 4.859 -8.923 7.081 1.00 97.88 226 ILE A O 1
ATOM 1758 N N . THR A 1 227 ? 4.869 -8.391 4.894 1.00 98.38 227 THR A N 1
ATOM 1759 C CA . THR A 1 227 ? 5.556 -7.095 5.024 1.00 98.38 227 THR A CA 1
ATOM 1760 C C . THR A 1 227 ? 4.684 -5.892 4.695 1.00 98.38 227 THR A C 1
ATOM 1762 O O . THR A 1 227 ? 5.015 -4.786 5.130 1.00 98.38 227 THR A O 1
ATOM 1765 N N . PHE A 1 228 ? 3.566 -6.081 3.993 1.00 98.56 228 PHE A N 1
ATOM 1766 C CA . PHE A 1 228 ? 2.556 -5.044 3.803 1.00 98.56 228 PHE A CA 1
ATOM 1767 C C . PHE A 1 228 ? 1.176 -5.624 3.483 1.00 98.56 228 PHE A C 1
ATOM 1769 O O . PHE A 1 228 ? 1.034 -6.789 3.114 1.00 98.56 228 PHE A O 1
ATOM 1776 N N . TYR A 1 229 ? 0.163 -4.779 3.637 1.00 98.56 229 TYR A N 1
ATOM 1777 C CA . TYR A 1 229 ? -1.204 -5.018 3.188 1.00 98.56 229 TYR A CA 1
ATOM 1778 C C . TYR A 1 229 ? -1.571 -3.956 2.159 1.00 98.56 229 TYR A C 1
ATOM 1780 O O . TYR A 1 229 ? -1.287 -2.782 2.393 1.00 98.56 229 TYR A O 1
ATOM 1788 N N . GLU A 1 230 ? -2.215 -4.342 1.067 1.00 98.62 230 GLU A N 1
ATOM 1789 C CA . GLU A 1 230 ? -2.409 -3.455 -0.078 1.00 98.62 230 GLU A CA 1
ATOM 1790 C C . GLU A 1 230 ? -3.838 -3.556 -0.613 1.00 98.62 230 GLU A C 1
ATOM 1792 O O . GLU A 1 230 ? -4.176 -4.449 -1.386 1.00 98.62 230 GLU A O 1
ATOM 1797 N N . PRO A 1 231 ? -4.720 -2.644 -0.189 1.00 98.50 231 PRO A N 1
ATOM 1798 C CA . PRO A 1 231 ? -5.941 -2.367 -0.915 1.00 98.50 231 PRO A CA 1
ATOM 1799 C C . PRO A 1 231 ? -5.592 -1.567 -2.178 1.00 98.50 231 PRO A C 1
ATOM 1801 O O . PRO A 1 231 ? -4.982 -0.501 -2.068 1.00 98.50 231 PRO A O 1
ATOM 1804 N N . MET A 1 232 ? -6.012 -2.034 -3.351 1.00 98.56 232 MET A N 1
ATOM 1805 C CA . MET A 1 232 ? -5.887 -1.284 -4.608 1.00 98.56 232 MET A CA 1
ATOM 1806 C C . MET A 1 232 ? -7.265 -0.793 -5.045 1.00 98.56 232 MET A C 1
ATOM 1808 O O . MET A 1 232 ? -8.239 -1.537 -4.932 1.00 98.56 232 MET A O 1
ATOM 1812 N N . MET A 1 233 ? -7.358 0.441 -5.547 1.00 98.50 233 MET A N 1
ATOM 1813 C CA . MET A 1 233 ? -8.622 1.079 -5.944 1.00 98.50 233 MET A CA 1
ATOM 1814 C C . MET A 1 233 ? -8.505 1.694 -7.332 1.00 98.50 233 MET A C 1
ATOM 1816 O O . MET A 1 233 ? -7.713 2.618 -7.535 1.00 98.50 233 MET A O 1
ATOM 1820 N N . SER A 1 234 ? -9.338 1.257 -8.275 1.00 98.44 234 SER A N 1
ATOM 1821 C CA . SER A 1 234 ? -9.424 1.911 -9.577 1.00 98.44 234 SER A CA 1
ATOM 1822 C C . SER A 1 234 ? -9.934 3.342 -9.437 1.00 98.44 234 SER A C 1
ATOM 1824 O O . SER A 1 234 ? -10.748 3.669 -8.563 1.00 98.44 234 SER A O 1
ATOM 1826 N N . LYS A 1 235 ? -9.459 4.227 -10.316 1.00 98.25 235 LYS A N 1
ATOM 1827 C CA . LYS A 1 235 ? -9.897 5.623 -10.316 1.00 98.25 235 LYS A CA 1
ATOM 1828 C C . LYS A 1 235 ? -11.405 5.726 -10.560 1.00 98.25 235 LYS A C 1
ATOM 1830 O O . LYS A 1 235 ? -12.065 6.505 -9.880 1.00 98.25 235 LYS A O 1
ATOM 1835 N N . ASP A 1 236 ? -11.949 4.908 -11.462 1.00 98.12 236 ASP A N 1
ATOM 1836 C CA . ASP A 1 236 ? -13.388 4.861 -11.752 1.00 98.12 236 ASP A CA 1
ATOM 1837 C C . ASP A 1 236 ? -14.209 4.487 -10.507 1.00 98.12 236 ASP A C 1
ATOM 1839 O O . ASP A 1 236 ? -15.258 5.080 -10.246 1.00 98.12 236 ASP A O 1
ATOM 1843 N N . TYR A 1 237 ? -13.723 3.528 -9.709 1.00 98.31 237 TYR A N 1
ATOM 1844 C CA . TYR A 1 237 ? -14.360 3.165 -8.448 1.00 98.31 237 TYR A CA 1
ATOM 1845 C C . TYR A 1 237 ? -14.340 4.339 -7.468 1.00 98.31 237 TYR A C 1
ATOM 1847 O O . TYR A 1 237 ? -15.386 4.663 -6.915 1.00 98.31 237 TYR A O 1
ATOM 1855 N N . LEU A 1 238 ? -13.217 5.048 -7.311 1.00 98.62 238 LEU A N 1
ATOM 1856 C CA . LEU A 1 238 ? -13.160 6.241 -6.458 1.00 98.62 238 LEU A CA 1
ATOM 1857 C C . LEU A 1 238 ? -14.078 7.364 -6.964 1.00 98.62 238 LEU A C 1
ATOM 1859 O O . LEU A 1 238 ? -14.800 7.953 -6.165 1.00 98.62 238 LEU A O 1
ATOM 1863 N N . ASP A 1 239 ? -14.121 7.616 -8.274 1.00 98.44 239 ASP A N 1
ATOM 1864 C CA . ASP A 1 239 ? -14.995 8.627 -8.887 1.00 98.44 239 ASP A CA 1
ATOM 1865 C C . ASP A 1 239 ? -16.494 8.326 -8.672 1.00 98.44 239 ASP A C 1
ATOM 1867 O O . ASP A 1 239 ? -17.315 9.248 -8.668 1.00 98.44 239 ASP A O 1
ATOM 1871 N N . SER A 1 240 ? -16.857 7.059 -8.425 1.00 98.38 240 SER A N 1
ATOM 1872 C CA . SER A 1 240 ? -18.218 6.650 -8.044 1.00 98.38 240 SER A CA 1
ATOM 1873 C C . SER A 1 240 ? -18.613 7.037 -6.610 1.00 98.38 240 SER A C 1
ATOM 1875 O O . SER A 1 240 ? -19.771 6.861 -6.229 1.00 98.38 240 SER A O 1
ATOM 1877 N N . LYS A 1 241 ? -17.678 7.611 -5.834 1.00 98.44 241 LYS A N 1
ATOM 1878 C CA . LYS A 1 241 ? -17.851 8.059 -4.441 1.00 98.44 241 LYS A CA 1
ATOM 1879 C C . LYS A 1 241 ? -18.333 6.949 -3.494 1.00 98.44 241 LYS A C 1
ATOM 1881 O O . LYS A 1 241 ? -19.379 7.086 -2.851 1.00 98.44 241 LYS A O 1
ATOM 1886 N N . PRO A 1 242 ? -17.576 5.850 -3.383 1.00 97.75 242 PRO A N 1
ATOM 1887 C CA . PRO A 1 242 ? -18.005 4.669 -2.657 1.00 97.75 242 PRO A CA 1
ATOM 1888 C C . PRO A 1 242 ? -18.041 4.910 -1.137 1.00 97.75 242 PRO A C 1
ATOM 1890 O O . PRO A 1 242 ? -17.405 5.825 -0.597 1.00 97.75 242 PRO A O 1
ATOM 1893 N N . ASN A 1 243 ? -18.851 4.108 -0.446 1.00 97.19 243 ASN A N 1
ATOM 1894 C CA . ASN A 1 243 ? -18.998 4.130 1.010 1.00 97.19 243 ASN A CA 1
ATOM 1895 C C . ASN A 1 243 ? -19.326 2.730 1.543 1.00 97.19 243 ASN A C 1
ATOM 1897 O O . ASN A 1 243 ? -20.421 2.454 2.036 1.00 97.19 243 ASN A O 1
ATOM 1901 N N . ASP A 1 244 ? -18.351 1.852 1.406 1.00 96.62 244 ASP A N 1
ATOM 1902 C CA . ASP A 1 244 ? -18.419 0.410 1.591 1.00 96.62 244 ASP A CA 1
ATOM 1903 C C . ASP A 1 244 ? -17.133 -0.103 2.255 1.00 96.62 244 ASP A C 1
ATOM 1905 O O . ASP A 1 244 ? -16.143 0.614 2.449 1.00 96.62 244 ASP A O 1
ATOM 1909 N N . CYS A 1 245 ? -17.201 -1.352 2.700 1.00 98.31 245 CYS A N 1
ATOM 1910 C CA . CYS A 1 245 ? -16.097 -2.057 3.322 1.00 98.31 245 CYS A CA 1
ATOM 1911 C C . CYS A 1 245 ? -16.084 -3.486 2.815 1.00 98.31 245 CYS A C 1
ATOM 1913 O O . CYS A 1 245 ? -17.140 -4.111 2.722 1.00 98.31 245 CYS A O 1
ATOM 1915 N N . GLU A 1 246 ? -14.885 -4.006 2.625 1.00 98.00 246 GLU A N 1
ATOM 1916 C CA . GLU A 1 246 ? -14.643 -5.377 2.216 1.00 98.00 246 GLU A CA 1
ATOM 1917 C C . GLU A 1 246 ? -13.891 -6.129 3.321 1.00 98.00 246 GLU A C 1
ATOM 1919 O O . GLU A 1 246 ? -13.069 -5.542 4.045 1.00 98.00 246 GLU A O 1
ATOM 1924 N N . PRO A 1 247 ? -14.173 -7.427 3.511 1.00 97.94 247 PRO A N 1
ATOM 1925 C CA . PRO A 1 247 ? -13.492 -8.225 4.515 1.00 97.94 247 PRO A CA 1
ATOM 1926 C C . PRO A 1 247 ? -12.026 -8.452 4.129 1.00 97.94 247 PRO A C 1
ATOM 1928 O O . PRO A 1 247 ? -11.708 -8.843 3.011 1.00 97.94 247 PRO A O 1
ATOM 1931 N N . VAL A 1 248 ? -11.122 -8.317 5.100 1.00 97.94 248 VAL A N 1
ATOM 1932 C CA . VAL A 1 248 ? -9.748 -8.817 4.957 1.00 97.94 248 VAL A CA 1
ATOM 1933 C C . VAL A 1 248 ? -9.757 -10.295 5.321 1.00 97.94 248 VAL A C 1
ATOM 1935 O O . VAL A 1 248 ? -9.977 -10.640 6.489 1.00 97.94 2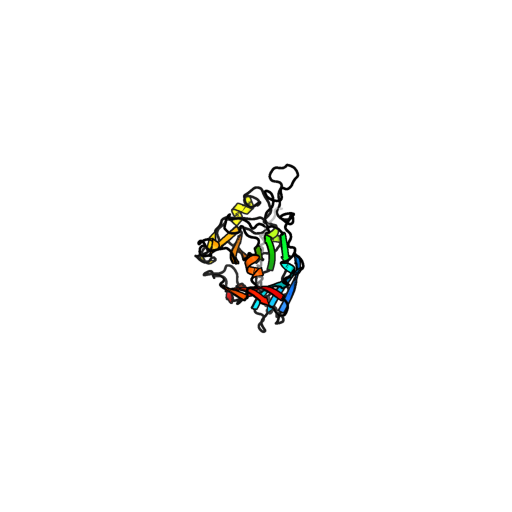48 VAL A O 1
ATOM 1938 N N . LYS A 1 249 ? -9.506 -11.176 4.347 1.00 96.88 249 LYS A N 1
ATOM 1939 C CA . LYS A 1 249 ? -9.436 -12.626 4.573 1.00 96.88 249 LYS A CA 1
ATOM 1940 C C . LYS A 1 249 ? -8.356 -12.959 5.605 1.00 96.88 249 LYS A C 1
ATOM 1942 O O . LYS A 1 249 ? -7.178 -12.667 5.418 1.00 96.88 249 LYS A O 1
ATOM 1947 N N . GLN A 1 250 ? -8.769 -13.551 6.72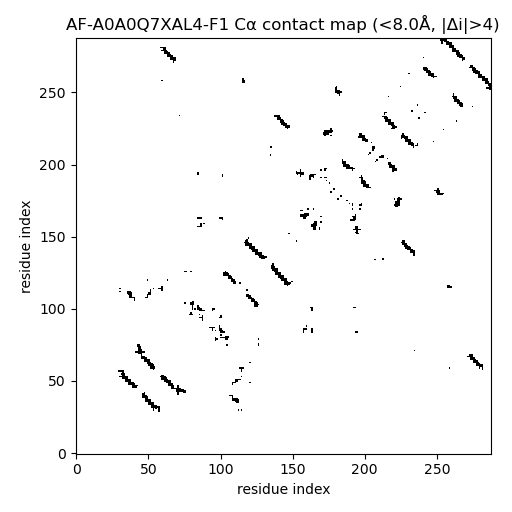6 1.00 96.75 250 GLN A N 1
ATOM 1948 C CA . GLN A 1 250 ? -7.895 -13.763 7.881 1.00 96.75 250 GLN A CA 1
ATOM 1949 C C . GLN A 1 250 ? -7.168 -15.113 7.805 1.00 96.75 250 GLN A C 1
ATOM 1951 O O . GLN A 1 250 ? -7.822 -16.135 7.603 1.00 96.75 250 GLN A O 1
ATOM 1956 N N . PRO A 1 251 ? -5.850 -15.171 8.057 1.00 97.62 251 PRO A N 1
ATOM 1957 C CA . PRO A 1 251 ? -5.137 -16.439 8.163 1.00 97.62 251 PRO A CA 1
ATOM 1958 C C . PRO A 1 251 ? -5.441 -17.158 9.485 1.00 97.62 251 PRO A C 1
ATOM 1960 O O . PRO A 1 251 ? -5.832 -16.527 10.477 1.00 97.62 251 PRO A O 1
ATOM 1963 N N . ALA A 1 252 ? -5.194 -18.471 9.532 1.00 98.12 252 ALA A N 1
ATOM 1964 C CA . ALA A 1 252 ? -5.396 -19.292 10.730 1.00 98.12 252 ALA A CA 1
ATOM 1965 C C . ALA A 1 252 ? -4.522 -18.832 11.913 1.00 98.12 252 ALA A C 1
ATOM 1967 O O . ALA A 1 252 ? -4.976 -18.820 13.057 1.00 98.12 252 ALA A O 1
ATOM 1968 N N . ALA A 1 253 ? -3.312 -18.358 11.624 1.00 98.31 253 ALA A N 1
ATOM 1969 C CA . ALA A 1 253 ? -2.321 -17.887 12.581 1.00 98.31 253 ALA A CA 1
ATOM 1970 C C . ALA A 1 253 ? -1.677 -16.568 12.126 1.00 98.31 253 ALA A C 1
ATOM 1972 O O . ALA A 1 253 ? -1.825 -16.161 10.975 1.00 98.31 253 ALA A O 1
ATOM 1973 N N . VAL A 1 254 ? -0.943 -15.900 13.019 1.00 98.06 254 VAL A N 1
ATOM 1974 C CA . VAL A 1 254 ? -0.149 -14.702 12.692 1.00 98.06 254 VAL A CA 1
ATOM 1975 C C . VAL A 1 254 ? 1.290 -14.851 13.169 1.00 98.06 254 VAL A C 1
ATOM 1977 O O . VAL A 1 254 ? 1.548 -15.517 14.165 1.00 98.06 254 VAL A O 1
ATOM 1980 N N . GLN A 1 255 ? 2.226 -14.216 12.462 1.00 97.00 255 GLN A N 1
ATOM 1981 C CA . GLN A 1 255 ? 3.660 -14.324 12.756 1.00 97.00 255 GLN A CA 1
ATOM 1982 C C . GLN A 1 255 ? 4.081 -13.483 13.967 1.00 97.00 255 GLN A C 1
ATOM 1984 O O . GLN A 1 255 ? 5.049 -13.817 14.644 1.00 97.00 255 GLN A O 1
ATOM 1989 N N . THR A 1 256 ? 3.371 -12.383 14.232 1.00 96.00 256 THR A N 1
ATOM 1990 C CA . THR A 1 256 ? 3.687 -11.449 15.317 1.00 96.00 256 THR A CA 1
ATOM 1991 C C . THR A 1 256 ? 2.447 -11.101 16.125 1.00 96.00 256 THR A C 1
ATOM 1993 O O . THR A 1 256 ? 1.345 -10.996 15.584 1.00 96.00 256 THR A O 1
ATOM 1996 N N . ASP A 1 257 ? 2.626 -10.854 17.418 1.00 96.69 257 ASP A N 1
ATOM 1997 C CA . ASP A 1 257 ? 1.596 -10.233 18.246 1.00 96.69 257 ASP A CA 1
ATOM 1998 C C . ASP A 1 257 ? 1.216 -8.860 17.676 1.00 96.69 257 ASP A C 1
ATOM 2000 O O . ASP A 1 257 ? 2.089 -8.090 17.273 1.00 96.69 257 ASP A O 1
ATOM 2004 N N . GLY A 1 258 ? -0.072 -8.519 17.664 1.00 95.62 258 GLY A N 1
ATOM 2005 C CA . GLY A 1 258 ? -0.476 -7.202 17.182 1.00 95.62 258 GLY A CA 1
ATOM 2006 C C . GLY A 1 258 ? -1.962 -7.029 16.919 1.00 95.62 258 GLY A C 1
ATOM 2007 O O . GLY A 1 258 ? -2.767 -7.939 17.113 1.00 95.62 258 GLY A O 1
ATOM 2008 N N . TRP A 1 259 ? -2.320 -5.818 16.496 1.00 96.12 259 TRP A N 1
ATOM 2009 C CA . TRP A 1 259 ? -3.664 -5.464 16.052 1.00 96.12 259 TRP A CA 1
ATOM 2010 C C . TRP A 1 259 ? -3.774 -5.682 14.543 1.00 96.12 259 TRP A C 1
ATOM 2012 O O . TRP A 1 259 ? -3.194 -4.924 13.768 1.00 96.12 259 TRP A O 1
ATOM 2022 N N . TYR A 1 260 ? -4.568 -6.673 14.143 1.00 97.25 260 TYR A N 1
ATOM 2023 C CA . TYR A 1 260 ? -4.795 -7.040 12.746 1.00 97.25 260 TYR A CA 1
ATOM 2024 C C . TYR A 1 260 ? -6.150 -6.522 12.272 1.00 97.25 260 TYR A C 1
ATOM 2026 O O . TYR A 1 260 ? -7.143 -6.744 12.973 1.00 97.25 260 TYR A O 1
ATOM 2034 N N . PRO A 1 261 ? -6.228 -5.831 11.125 1.00 97.50 261 PRO A N 1
ATOM 2035 C CA . PRO A 1 261 ? -7.502 -5.373 10.598 1.00 97.50 261 PRO A CA 1
ATOM 2036 C C . PRO A 1 261 ? -8.319 -6.540 10.055 1.00 97.50 261 PRO A C 1
ATOM 2038 O O . PRO A 1 261 ? -7.767 -7.499 9.517 1.00 97.50 261 PRO A O 1
ATOM 2041 N N . THR A 1 262 ? -9.641 -6.450 10.184 1.00 98.00 262 THR A N 1
ATOM 2042 C CA . THR A 1 262 ? -10.561 -7.461 9.634 1.00 98.00 262 THR A CA 1
ATOM 2043 C C . THR A 1 262 ? -11.340 -6.950 8.430 1.00 98.00 262 THR A C 1
ATOM 2045 O O . THR A 1 262 ? -12.054 -7.725 7.803 1.00 98.00 262 THR A O 1
ATOM 2048 N N . GLN A 1 263 ? -11.212 -5.663 8.102 1.00 98.56 263 GLN A N 1
ATOM 2049 C CA . GLN A 1 263 ? -11.821 -5.051 6.925 1.00 98.56 263 GLN A CA 1
ATOM 2050 C C . GLN A 1 263 ? -10.973 -3.880 6.421 1.00 98.56 263 GLN A C 1
ATOM 2052 O O . GLN A 1 263 ? -10.286 -3.224 7.215 1.00 98.56 263 GLN A O 1
ATOM 2057 N N . TYR A 1 264 ? -11.068 -3.595 5.126 1.00 98.62 264 TYR A N 1
ATOM 2058 C CA . TYR A 1 264 ? -10.654 -2.323 4.537 1.00 98.62 264 TYR A CA 1
ATOM 2059 C C . TYR A 1 264 ? -11.887 -1.599 4.002 1.00 98.62 264 TYR A C 1
ATOM 2061 O O . TYR A 1 264 ? -12.852 -2.230 3.582 1.00 98.62 264 TYR A O 1
ATOM 2069 N N . CYS A 1 265 ? -11.887 -0.274 4.077 1.00 98.69 265 CYS A N 1
ATOM 2070 C CA . CYS A 1 265 ? -13.033 0.544 3.710 1.00 98.69 265 CYS A CA 1
ATOM 2071 C C . CYS A 1 265 ? -12.607 1.710 2.833 1.00 98.69 265 CYS A C 1
ATOM 2073 O O . CYS A 1 265 ? -11.571 2.333 3.092 1.00 98.69 265 CYS A O 1
ATOM 2075 N N . THR A 1 266 ? -13.476 2.055 1.886 1.00 98.69 266 THR A N 1
ATOM 2076 C CA . THR A 1 266 ? -13.408 3.300 1.126 1.00 98.69 266 THR A CA 1
ATOM 2077 C C . THR A 1 266 ? -14.652 4.110 1.450 1.00 98.69 266 THR A C 1
ATOM 2079 O O . THR A 1 266 ? -15.774 3.647 1.277 1.00 98.69 266 THR A O 1
ATOM 2082 N N . ARG A 1 267 ? -14.467 5.315 1.992 1.00 98.44 267 ARG A N 1
ATOM 2083 C CA . ARG A 1 267 ? -15.570 6.147 2.485 1.00 98.44 267 ARG A CA 1
ATOM 2084 C C . ARG A 1 267 ? -15.491 7.546 1.920 1.00 98.44 267 ARG A C 1
ATOM 2086 O O . ARG A 1 267 ? -14.578 8.291 2.269 1.00 98.44 267 ARG A O 1
ATOM 2093 N N . TYR A 1 268 ? -16.482 7.931 1.131 1.00 98.69 268 TYR A N 1
ATOM 2094 C CA . TYR A 1 268 ? -16.678 9.311 0.722 1.00 98.69 268 TYR A CA 1
ATOM 2095 C C . TYR A 1 268 ? -17.656 10.046 1.649 1.00 98.69 268 TYR A C 1
ATOM 2097 O O . TYR A 1 268 ? -18.716 9.533 2.012 1.00 98.69 268 TYR A O 1
ATOM 2105 N N . ASN A 1 269 ? -17.305 11.271 2.039 1.00 98.19 269 ASN A N 1
ATOM 2106 C CA . ASN A 1 269 ? -18.164 12.165 2.808 1.00 98.19 269 ASN A CA 1
ATOM 2107 C C . ASN A 1 269 ? -18.557 13.379 1.957 1.00 98.19 269 ASN A C 1
ATOM 2109 O O . ASN A 1 269 ? -17.740 14.262 1.714 1.00 98.19 269 ASN A O 1
ATOM 2113 N N . GLU A 1 270 ? -19.829 13.448 1.559 1.00 97.56 270 GLU A N 1
ATOM 2114 C CA . GLU A 1 270 ? -20.378 14.532 0.728 1.00 97.56 270 GLU A CA 1
ATOM 2115 C C . GLU A 1 270 ? -20.275 15.921 1.385 1.00 97.56 270 GLU A C 1
ATOM 2117 O O . GLU A 1 270 ? -20.106 16.922 0.693 1.00 97.56 270 GLU A O 1
ATOM 2122 N N . ASN A 1 271 ? -20.331 16.016 2.720 1.00 97.62 271 ASN A N 1
ATOM 2123 C CA . ASN A 1 271 ? -20.387 17.316 3.405 1.00 97.62 271 ASN A CA 1
ATOM 2124 C C . ASN A 1 271 ? -19.086 18.116 3.275 1.00 97.62 271 ASN A C 1
ATOM 2126 O O . ASN A 1 271 ? -19.106 19.345 3.254 1.00 97.62 271 ASN A O 1
ATOM 2130 N N . ASN A 1 272 ? -17.950 17.424 3.240 1.00 97.31 272 ASN A N 1
ATOM 2131 C CA . ASN A 1 272 ? -16.620 18.024 3.149 1.00 97.31 272 ASN A CA 1
ATOM 2132 C C . ASN A 1 272 ? -15.825 17.519 1.935 1.00 97.31 272 ASN A C 1
ATOM 2134 O O . ASN A 1 272 ? -14.669 17.906 1.782 1.00 97.31 272 ASN A O 1
ATOM 2138 N N . LYS A 1 273 ? -16.440 16.683 1.088 1.00 98.56 273 LYS A N 1
ATOM 2139 C CA . LYS A 1 273 ? -15.872 16.134 -0.148 1.00 98.56 273 LYS A CA 1
ATOM 2140 C C . LYS A 1 273 ? -14.561 15.380 0.073 1.00 98.56 273 LYS A C 1
ATOM 2142 O O . LYS A 1 273 ? -13.627 15.486 -0.722 1.00 98.56 273 LYS A O 1
ATOM 2147 N N . THR A 1 274 ? -14.465 14.644 1.179 1.00 98.56 274 THR A N 1
ATOM 2148 C CA . THR A 1 274 ? -13.262 13.874 1.524 1.00 98.56 274 THR A CA 1
ATOM 2149 C C . THR A 1 274 ? -13.492 12.381 1.386 1.00 98.56 274 THR A C 1
ATOM 2151 O O . THR A 1 274 ? -14.493 11.865 1.883 1.00 98.56 274 THR A O 1
ATOM 2154 N N . TYR A 1 275 ? -12.517 11.698 0.804 1.00 98.81 275 TYR A N 1
ATOM 2155 C CA . TYR A 1 275 ? -12.357 10.255 0.847 1.00 98.81 275 TYR A CA 1
ATOM 2156 C C . TYR A 1 275 ? -11.530 9.840 2.062 1.00 98.81 275 TYR A C 1
ATOM 2158 O O . TYR A 1 275 ? -10.627 10.560 2.499 1.00 98.81 275 TYR A O 1
ATOM 2166 N N . ARG A 1 276 ? -11.804 8.638 2.561 1.00 98.75 276 ARG A N 1
ATOM 2167 C CA . ARG A 1 276 ? -10.921 7.883 3.446 1.00 98.75 276 ARG A CA 1
ATOM 2168 C C . ARG A 1 276 ? -10.751 6.476 2.904 1.00 98.75 276 ARG A C 1
ATOM 2170 O O . ARG A 1 276 ? -11.753 5.812 2.656 1.00 98.75 276 ARG A O 1
ATOM 2177 N N . VAL A 1 277 ? -9.503 6.041 2.770 1.00 98.81 277 VAL A N 1
ATOM 2178 C CA . VAL A 1 277 ? -9.139 4.641 2.516 1.00 98.81 277 VAL A CA 1
ATOM 2179 C C . VAL A 1 277 ? -8.426 4.138 3.759 1.00 98.81 277 VAL A C 1
ATOM 2181 O O . VAL A 1 277 ? -7.413 4.714 4.165 1.00 98.81 277 VAL A O 1
ATOM 2184 N N . SER A 1 278 ? -8.974 3.117 4.413 1.00 98.69 278 SER A N 1
ATOM 2185 C CA . SER A 1 278 ? -8.447 2.675 5.705 1.00 98.69 278 SER A CA 1
ATOM 2186 C C . SER A 1 278 ? -8.703 1.220 6.018 1.00 98.69 278 SER A C 1
ATOM 2188 O O . SER A 1 278 ? -9.753 0.676 5.688 1.00 98.69 278 SER A O 1
ATOM 2190 N N . PHE A 1 279 ? -7.796 0.652 6.798 1.00 98.69 279 PHE A N 1
ATOM 2191 C CA . PHE A 1 279 ? -8.058 -0.542 7.576 1.00 98.69 279 PHE A CA 1
ATOM 2192 C C . PHE A 1 279 ? -8.862 -0.214 8.828 1.00 98.69 279 PHE A C 1
ATOM 2194 O O . PHE A 1 279 ? -8.579 0.771 9.513 1.00 98.69 279 PHE A O 1
ATOM 2201 N N . GLU A 1 280 ? -9.841 -1.057 9.148 1.00 98.19 280 GLU A N 1
ATOM 2202 C CA . GLU A 1 280 ? -10.739 -0.886 10.289 1.00 98.19 280 GLU A CA 1
ATOM 2203 C C . GLU A 1 280 ? -10.987 -2.220 11.026 1.00 98.19 280 GLU A C 1
ATOM 2205 O O . GLU A 1 280 ? -10.467 -3.280 10.667 1.00 98.19 280 GLU A O 1
ATOM 2210 N N . ALA A 1 281 ? -11.797 -2.161 12.091 1.00 96.62 281 ALA A N 1
ATOM 2211 C CA . ALA A 1 281 ? -12.276 -3.323 12.850 1.00 96.62 281 ALA A CA 1
ATOM 2212 C C . ALA A 1 281 ? -11.157 -4.235 13.405 1.00 96.62 281 ALA A C 1
ATOM 2214 O O . ALA A 1 281 ? -11.284 -5.452 13.474 1.00 96.62 281 ALA A O 1
ATOM 2215 N N . PHE A 1 282 ? -10.065 -3.631 13.877 1.00 97.31 282 PHE A N 1
ATOM 2216 C CA . PHE A 1 282 ? -8.890 -4.360 14.354 1.00 97.31 282 PHE A CA 1
ATOM 2217 C C . PHE A 1 282 ? -9.193 -5.390 15.452 1.00 97.31 282 PHE A C 1
ATOM 2219 O O . PHE A 1 282 ? -9.948 -5.120 16.387 1.00 97.31 282 PHE A O 1
ATOM 2226 N N . THR A 1 283 ? -8.523 -6.536 15.411 1.00 96.56 283 THR A N 1
ATOM 2227 C CA . THR A 1 283 ? -8.543 -7.562 16.459 1.00 96.56 283 THR A CA 1
ATOM 2228 C C . THR A 1 283 ? -7.121 -7.848 16.913 1.00 96.56 283 THR A C 1
ATOM 2230 O O . THR A 1 283 ? -6.224 -8.013 16.090 1.00 96.56 283 THR A O 1
ATOM 2233 N N . TYR A 1 284 ? -6.898 -7.880 18.229 1.00 96.69 284 TYR A N 1
ATOM 2234 C CA . TYR A 1 284 ? -5.589 -8.239 18.760 1.00 96.69 284 TYR A CA 1
ATOM 2235 C C . TYR A 1 284 ? -5.400 -9.750 18.645 1.00 96.69 284 TYR A C 1
ATOM 2237 O O . TYR A 1 284 ? -6.244 -10.511 19.123 1.00 96.69 284 TYR A O 1
ATOM 2245 N N . ARG A 1 285 ? -4.307 -10.182 18.021 1.00 97.44 285 ARG A N 1
ATOM 2246 C CA . ARG A 1 285 ? -3.949 -11.592 17.864 1.00 97.44 285 ARG A CA 1
ATOM 2247 C C . ARG A 1 285 ? -2.578 -11.841 18.477 1.00 97.44 285 ARG A C 1
ATOM 2249 O O . ARG A 1 285 ? -1.700 -10.983 18.407 1.00 97.44 285 ARG A O 1
ATOM 2256 N N . LYS A 1 286 ? -2.429 -13.018 19.080 1.00 97.94 286 LYS A N 1
ATOM 2257 C CA . LYS A 1 286 ? -1.144 -13.555 19.526 1.00 97.94 286 LYS A CA 1
ATOM 2258 C C . LYS A 1 286 ? -0.520 -14.383 18.411 1.00 97.94 286 LYS A C 1
ATOM 2260 O O . LYS A 1 286 ? -1.255 -15.042 17.675 1.00 97.94 286 LYS A O 1
ATOM 2265 N N . ALA A 1 287 ? 0.801 -14.331 18.303 1.00 97.19 287 ALA A N 1
ATOM 2266 C CA . ALA A 1 287 ? 1.558 -15.192 17.414 1.00 97.19 287 ALA A CA 1
ATOM 2267 C C . ALA A 1 287 ? 1.349 -16.666 17.790 1.00 97.19 287 ALA A C 1
ATOM 2269 O O . ALA A 1 287 ? 1.256 -17.001 18.975 1.00 97.19 287 ALA A O 1
ATOM 2270 N N . SER A 1 288 ? 1.238 -17.530 16.781 1.00 94.00 288 SER A N 1
ATOM 2271 C CA . SER A 1 288 ? 0.922 -18.957 16.946 1.00 94.00 288 SER A CA 1
ATOM 2272 C C . SER A 1 288 ? 1.431 -19.798 15.789 1.00 94.00 288 SER A C 1
ATOM 2274 O O . SER A 1 288 ? 1.347 -19.288 14.651 1.00 94.00 288 SER A O 1
#

Sequence (288 aa):
MKLQHTAIALALLAASLQVHAHEDDEAPVKYKPGMRYGDSASMGNGRFTAYTKISPKGKPEAIGVEFHESTLQNLPHHPLNDGKTCLDLNNDDKIDDHDECVGGHSRTLYFDPNPSQLKSITINWEAHGHVPDQVYDRPHFDFHFYTIADTERLAIITGTCPGLVNCAIADKAKVPVAAQYVHPDMFNTNLVYAHMGNHYADATAPEFNGGTFTNTFILGTFDGRITFYEPMMSKDYLDSKPNDCEPVKQPAAVQTDGWYPTQYCTRYNENNKTYRVSFEAFTYRKAS

pLDDT: mean 90.53, std 16.87, range [33.94, 98.88]

Mean predicted aligned error: 7.36 Å

Solvent-accessible surface area (backbone atoms only — not comparable to full-atom values): 15857 Å² total; per-residue (Å²): 143,83,83,86,82,80,84,79,85,81,82,81,83,81,81,83,79,80,80,75,81,78,76,79,79,70,74,77,84,82,54,77,56,42,82,35,64,34,36,68,49,75,43,37,69,31,36,44,30,23,30,26,28,27,36,90,84,42,46,56,47,34,45,35,37,39,29,43,61,46,27,79,33,79,53,76,64,75,70,56,42,69,73,85,48,52,50,61,83,82,73,78,91,55,74,49,63,76,86,26,40,57,72,23,38,68,48,78,32,40,52,39,73,64,80,52,55,60,50,32,36,38,38,28,40,27,64,66,30,48,80,58,82,88,43,38,56,50,39,27,36,39,44,35,34,22,52,50,54,70,73,62,34,62,63,39,40,64,35,91,33,81,56,46,14,26,54,74,58,44,61,40,21,56,38,69,56,58,68,52,58,43,33,89,58,49,42,81,67,73,51,33,34,40,53,71,31,13,38,27,43,46,67,80,39,47,43,73,67,84,43,74,66,38,67,52,64,37,42,28,22,41,65,39,36,82,35,29,42,28,50,33,38,24,47,70,43,58,74,68,54,44,73,53,70,47,77,43,81,70,36,88,31,35,92,57,66,42,52,44,56,44,26,41,32,39,37,50,38,83,93,76,42,30,39,33,45,31,38,24,66,47,43,79,44,67,50,101

Foldseek 3Di:
DDDDDDDDDDDDDDDDDPPDPPPPPPPPPDDDAAKDWWDWDAFAQKIKIWIFGAHPRRDTFKTFIKMFPRNLHRGDPPPQAPPLQFDDQPPPPDTDSPPGGDQGYWDKIAYPPDQWLQGIWIKTFRCQFDDPPQQGRFTKIKTWRFSDDQVVLQVQHADNDAQRGDPVQLVQLQQAAPQQQDFPQWDWPSHQHRSFGTKIFGCPDQSNVVHHDAWGWIFTTGRNAGTTIIIMGGSVNVVVQDFDKDADRGGNFHQAWTWDAGIWTWHADPVRNMIITIGRDTDTHHGD

Secondary structure (DSSP, 8-state):
------------------------------PPSEEEEEEEEEETTEEEEEEEEE-TTS-EEEEEEEEEGGGGSS---SSSS-STTB--SS-SS---TTTSB-S-EEEEEE-SS--SS--EEEEEEETT-BSSTTTB-S-EEEEEEESS-HHHHHTS---SBTTTB-HHHHHHHTSPPPGGGS-TTEEEEEEEETTTEEEEEETTSGGGTTPPPSEEEEEEEETTEEEEEEEEEEHHHHHT--EEEEE-PPPSS-SS-EEE-SEEEEEEETTTTEEEEEEES-EEE---